Protein AF-A0A7S0BVX7-F1 (afdb_monomer)

Sequence (245 aa):
TATATATATATTEPPHNHNFPSHPCNSTTQTVTSRSIDIFSLGCVFFTTLIPNRHPFGEWYERESNILHNDSDTLANNLRPLLELTGGVEAHDLIRSMIHVEPRLRPTASRVCRHAFFWGGDKRMGFLCDLSDRIETLCLTAATAAANATASSTTASTVAESLALRIEQKANSIVGLSWEKNLDASFLQNATKRRVYDPTSVRDLLRMMRNKYHHFDELPPEVRESLGLTEDGAEGLIHYFGRRF

pLDDT: mean 81.71, std 19.37, range [29.92, 98.25]

Structure (mmCIF, N/CA/C/O backbone):
data_AF-A0A7S0BVX7-F1
#
_entry.id   AF-A0A7S0BVX7-F1
#
loop_
_atom_site.group_PDB
_atom_site.id
_atom_site.type_symbol
_atom_site.label_atom_id
_atom_site.label_alt_id
_atom_site.label_comp_id
_atom_site.label_asym_id
_atom_site.label_entity_id
_atom_site.label_seq_id
_atom_site.pdbx_PDB_ins_code
_atom_site.Cartn_x
_atom_site.Cartn_y
_atom_site.Cartn_z
_atom_site.occupancy
_atom_site.B_iso_or_equiv
_atom_site.auth_seq_id
_atom_site.auth_comp_id
_atom_site.auth_asym_id
_atom_site.auth_atom_id
_atom_site.pdbx_PDB_model_num
ATOM 1 N N . THR A 1 1 ? 11.896 -11.749 -78.390 1.00 35.59 1 THR A N 1
ATOM 2 C CA . THR A 1 1 ? 13.291 -11.431 -78.011 1.00 35.59 1 THR A CA 1
ATOM 3 C C . THR A 1 1 ? 13.228 -10.409 -76.887 1.00 35.59 1 THR A C 1
ATOM 5 O O . THR A 1 1 ? 12.660 -9.359 -77.105 1.00 35.59 1 THR A O 1
ATOM 8 N N . ALA A 1 2 ? 13.650 -10.625 -75.646 1.00 36.25 2 ALA A N 1
ATOM 9 C CA . ALA A 1 2 ? 14.348 -11.722 -74.996 1.00 36.25 2 ALA A CA 1
ATOM 10 C C . ALA A 1 2 ? 13.957 -11.732 -73.501 1.00 36.25 2 ALA A C 1
ATOM 12 O O . ALA A 1 2 ? 13.733 -10.683 -72.900 1.00 36.25 2 ALA A O 1
ATOM 13 N N . THR A 1 3 ? 13.863 -12.934 -72.945 1.00 29.92 3 THR A N 1
ATOM 14 C CA . THR A 1 3 ? 13.632 -13.266 -71.537 1.00 29.92 3 THR A CA 1
ATOM 15 C C . THR A 1 3 ? 14.942 -13.084 -70.764 1.00 29.92 3 THR A C 1
ATOM 17 O O . THR A 1 3 ? 15.974 -13.582 -71.212 1.00 29.92 3 THR A O 1
ATOM 20 N N . ALA A 1 4 ? 14.930 -12.379 -69.630 1.00 33.84 4 ALA A N 1
ATOM 21 C CA . ALA A 1 4 ? 16.107 -12.215 -68.776 1.00 33.84 4 ALA A CA 1
ATOM 22 C C . ALA A 1 4 ? 16.138 -13.312 -67.701 1.00 33.84 4 ALA A C 1
ATOM 24 O O . ALA A 1 4 ? 15.331 -13.318 -66.773 1.00 33.84 4 ALA A O 1
ATOM 25 N N . THR A 1 5 ? 17.070 -14.249 -67.860 1.00 31.64 5 THR A N 1
ATOM 26 C CA . THR A 1 5 ? 17.369 -15.339 -66.927 1.00 31.64 5 THR A CA 1
ATOM 27 C C . THR A 1 5 ? 18.452 -14.873 -65.953 1.00 31.64 5 THR A C 1
ATOM 29 O O . THR A 1 5 ? 19.526 -14.459 -66.385 1.00 31.64 5 THR A O 1
ATOM 32 N N . ALA A 1 6 ? 18.181 -14.931 -64.648 1.00 34.00 6 ALA A N 1
ATOM 33 C CA . ALA A 1 6 ? 19.167 -14.682 -63.599 1.00 34.00 6 ALA A CA 1
ATOM 34 C C . ALA A 1 6 ? 19.874 -15.995 -63.225 1.00 34.00 6 ALA A C 1
ATOM 36 O O . ALA A 1 6 ? 19.225 -16.964 -62.832 1.00 34.00 6 ALA A O 1
ATOM 37 N N . THR A 1 7 ? 21.200 -16.018 -63.343 1.00 30.86 7 THR A N 1
ATOM 38 C CA . THR A 1 7 ? 22.057 -17.153 -62.975 1.00 30.86 7 THR A CA 1
ATOM 39 C C . THR A 1 7 ? 22.720 -16.844 -61.633 1.00 30.86 7 THR A C 1
ATOM 41 O O . THR A 1 7 ? 23.513 -15.910 -61.543 1.00 30.86 7 THR A O 1
ATOM 44 N N . ALA A 1 8 ? 22.396 -17.610 -60.590 1.00 33.72 8 ALA A N 1
ATOM 45 C CA . ALA A 1 8 ? 23.062 -17.546 -59.291 1.00 33.72 8 ALA A CA 1
ATOM 46 C C . ALA A 1 8 ? 24.182 -18.598 -59.235 1.00 33.72 8 ALA A C 1
ATOM 48 O O . ALA A 1 8 ? 23.928 -19.795 -59.354 1.00 33.72 8 ALA A O 1
ATOM 49 N N . THR A 1 9 ? 25.424 -18.151 -59.071 1.00 32.44 9 THR A N 1
ATOM 50 C CA . THR A 1 9 ? 26.594 -18.998 -58.810 1.00 32.44 9 THR A CA 1
ATOM 51 C C . THR A 1 9 ? 26.698 -19.290 -57.315 1.00 32.44 9 THR A C 1
ATOM 53 O O . THR A 1 9 ? 26.837 -18.368 -56.514 1.00 32.44 9 THR A O 1
ATOM 56 N N . ALA A 1 10 ? 26.623 -20.570 -56.953 1.00 31.52 10 ALA A N 1
ATOM 57 C CA . ALA A 1 10 ? 26.832 -21.071 -55.600 1.00 31.52 10 ALA A CA 1
ATOM 58 C C . ALA A 1 10 ? 28.331 -21.268 -55.324 1.00 31.52 10 ALA A C 1
ATOM 60 O O . ALA A 1 10 ? 29.016 -21.945 -56.092 1.00 31.52 10 ALA A O 1
ATOM 61 N N . THR A 1 11 ? 28.820 -20.717 -54.213 1.00 33.34 11 THR A N 1
ATOM 62 C CA . THR A 1 11 ? 30.175 -20.951 -53.696 1.00 33.34 11 THR A CA 1
ATOM 63 C C . THR A 1 11 ? 30.063 -21.778 -52.416 1.00 33.34 11 THR A C 1
ATOM 65 O O . THR A 1 11 ? 29.454 -21.352 -51.440 1.00 33.34 11 THR A O 1
ATOM 68 N N . THR A 1 12 ? 30.599 -22.994 -52.455 1.00 34.44 12 THR A N 1
ATOM 69 C CA . THR A 1 12 ? 30.684 -23.974 -51.361 1.00 34.44 12 THR A CA 1
ATOM 70 C C . THR A 1 12 ? 31.799 -23.626 -50.367 1.00 34.44 12 THR A C 1
ATOM 72 O O . THR A 1 12 ? 32.953 -23.524 -50.779 1.00 34.44 12 THR A O 1
ATOM 75 N N . GLU A 1 13 ? 31.483 -23.534 -49.070 1.00 35.09 13 GLU A N 1
ATOM 76 C CA . GLU A 1 13 ? 32.455 -23.525 -47.957 1.00 35.09 13 GLU A CA 1
ATOM 77 C C . GLU A 1 13 ? 32.497 -24.893 -47.228 1.00 35.09 13 GLU A C 1
ATOM 79 O O . GLU A 1 13 ? 31.482 -25.596 -47.201 1.00 35.09 13 GLU A O 1
ATOM 84 N N . PRO A 1 14 ? 33.649 -25.308 -46.653 1.00 36.53 14 PRO A N 1
ATOM 85 C CA . PRO A 1 14 ? 33.840 -26.631 -46.048 1.00 36.53 14 PRO A CA 1
ATOM 86 C C . PRO A 1 14 ? 33.451 -26.678 -44.552 1.00 36.53 14 PRO A C 1
ATOM 88 O O . PRO A 1 14 ? 33.368 -25.637 -43.899 1.00 36.53 14 PRO A O 1
ATOM 91 N N . PRO A 1 15 ? 33.248 -27.874 -43.957 1.00 35.62 15 PRO A N 1
ATOM 92 C CA . PRO A 1 15 ? 32.767 -27.992 -42.584 1.00 35.62 15 PRO A CA 1
ATOM 93 C C . PRO A 1 15 ? 33.923 -27.939 -41.572 1.00 35.62 15 PRO A C 1
ATOM 95 O O . PRO A 1 15 ? 34.786 -28.817 -41.551 1.00 35.62 15 PRO A O 1
ATOM 98 N N . HIS A 1 16 ? 33.909 -26.954 -40.671 1.00 36.38 16 HIS A N 1
ATOM 99 C CA . HIS A 1 16 ? 34.760 -26.951 -39.478 1.00 36.38 16 HIS A CA 1
ATOM 100 C C . HIS A 1 16 ? 34.037 -27.618 -38.302 1.00 36.38 16 HIS A C 1
ATOM 102 O O . HIS A 1 16 ? 33.126 -27.062 -37.694 1.00 36.38 16 HIS A O 1
ATOM 108 N N . ASN A 1 17 ? 34.469 -28.839 -37.987 1.00 36.78 17 ASN A N 1
ATOM 109 C CA . ASN A 1 17 ? 34.051 -29.603 -36.820 1.00 36.78 17 ASN A CA 1
ATOM 110 C C . ASN A 1 17 ? 34.848 -29.140 -35.585 1.00 36.78 17 ASN A C 1
ATOM 112 O O . ASN A 1 17 ? 36.000 -29.539 -35.412 1.00 36.78 17 ASN A O 1
ATOM 116 N N . HIS A 1 18 ? 34.251 -28.307 -34.728 1.00 36.41 18 HIS A N 1
ATOM 117 C CA . HIS A 1 18 ? 34.798 -27.998 -33.404 1.00 36.41 18 HIS A CA 1
ATOM 118 C C . HIS A 1 18 ? 34.004 -28.732 -32.323 1.00 36.41 18 HIS A C 1
ATOM 120 O O . HIS A 1 18 ? 32.928 -28.320 -31.898 1.00 36.41 18 HIS A O 1
ATOM 126 N N . ASN A 1 19 ? 34.579 -29.853 -31.895 1.00 35.44 19 ASN A N 1
ATOM 127 C CA . ASN A 1 19 ? 34.150 -30.649 -30.757 1.00 35.44 19 ASN A CA 1
ATOM 128 C C . ASN A 1 19 ? 34.480 -29.882 -29.459 1.00 35.44 19 ASN A C 1
ATOM 130 O O . ASN A 1 19 ? 35.643 -29.822 -29.058 1.00 35.44 19 ASN A O 1
ATOM 134 N N . PHE A 1 20 ? 33.483 -29.260 -28.824 1.00 35.59 20 PHE A N 1
ATOM 135 C CA . PHE A 1 20 ? 33.638 -28.654 -27.497 1.00 35.59 20 PHE A CA 1
ATOM 136 C C . PHE A 1 20 ? 33.457 -29.721 -26.405 1.00 35.59 20 PHE A C 1
ATOM 138 O O . PHE A 1 20 ? 32.491 -30.485 -26.463 1.00 35.59 20 PHE A O 1
ATOM 145 N N . PRO A 1 21 ? 34.330 -29.782 -25.383 1.00 33.81 21 PRO A N 1
ATOM 146 C CA . PRO A 1 21 ? 34.154 -30.710 -24.277 1.00 33.81 21 PRO A CA 1
ATOM 147 C C . PRO A 1 21 ? 32.966 -30.265 -23.415 1.00 33.81 21 PRO A C 1
ATOM 149 O O . PRO A 1 21 ? 32.952 -29.178 -22.837 1.00 33.81 21 PRO A O 1
ATOM 152 N N . SER A 1 22 ? 31.953 -31.123 -23.322 1.00 37.06 22 SER A N 1
ATOM 153 C CA . SER A 1 22 ? 30.809 -30.953 -22.431 1.00 37.06 22 SER A CA 1
ATOM 154 C C . SER A 1 22 ? 31.255 -31.074 -20.972 1.00 37.06 22 SER A C 1
ATOM 156 O O . SER A 1 22 ? 31.453 -32.178 -20.460 1.00 37.06 22 SER A O 1
ATOM 158 N N . HIS A 1 23 ? 31.402 -29.939 -20.291 1.00 42.56 23 HIS A N 1
ATOM 159 C CA . HIS A 1 23 ? 31.497 -29.907 -18.835 1.00 42.56 23 HIS A CA 1
ATOM 160 C C . HIS A 1 23 ? 30.147 -30.321 -18.220 1.00 42.56 23 HIS A C 1
ATOM 162 O O . HIS A 1 23 ? 29.105 -29.831 -18.667 1.00 42.56 23 HIS A O 1
ATOM 168 N N . PRO A 1 24 ? 30.122 -31.200 -17.201 1.00 38.72 24 PRO A N 1
ATOM 169 C CA . PRO A 1 24 ? 28.880 -31.620 -16.567 1.00 38.72 24 PRO A CA 1
ATOM 170 C C . PRO A 1 24 ? 28.237 -30.425 -15.852 1.00 38.72 24 PRO A C 1
ATOM 172 O O . PRO A 1 24 ? 28.749 -29.910 -14.858 1.00 38.72 24 PRO A O 1
ATOM 175 N N . CYS A 1 25 ? 27.114 -29.959 -16.397 1.00 39.91 25 CYS A N 1
ATOM 176 C CA . CYS A 1 25 ? 26.311 -28.892 -15.825 1.00 39.91 25 CYS A CA 1
ATOM 177 C C . CYS A 1 25 ? 25.635 -29.379 -14.536 1.00 39.91 25 CYS A C 1
ATOM 179 O O . CYS A 1 25 ? 24.790 -30.276 -14.562 1.00 39.91 25 CYS A O 1
ATOM 181 N N . ASN A 1 26 ? 25.964 -28.740 -13.412 1.00 43.59 26 ASN A N 1
ATOM 182 C CA . ASN A 1 26 ? 25.115 -28.742 -12.225 1.00 43.59 26 ASN A CA 1
ATOM 183 C C . ASN A 1 26 ? 23.810 -27.993 -12.567 1.00 43.59 26 ASN A C 1
ATOM 185 O O . ASN A 1 26 ? 23.701 -26.777 -12.415 1.00 43.59 26 ASN A O 1
ATOM 189 N N . SER A 1 27 ? 22.816 -28.730 -13.055 1.00 48.22 27 SER A N 1
ATOM 190 C CA . SER A 1 27 ? 21.529 -28.238 -13.575 1.00 48.22 27 SER A CA 1
ATOM 191 C C . SER A 1 27 ? 20.704 -27.410 -12.576 1.00 48.22 27 SER A C 1
ATOM 193 O O . SER A 1 27 ? 19.861 -26.593 -12.962 1.00 48.22 27 SER A O 1
ATOM 195 N N . THR A 1 28 ? 20.969 -27.552 -11.279 1.00 51.12 28 THR A N 1
ATOM 196 C CA . THR A 1 28 ? 20.249 -26.838 -10.218 1.00 51.12 28 THR A CA 1
ATOM 197 C C . THR A 1 28 ? 20.671 -25.371 -10.089 1.00 51.12 28 THR A C 1
ATOM 199 O O . THR A 1 28 ? 19.847 -24.530 -9.739 1.00 51.12 28 THR A O 1
ATOM 202 N N . THR A 1 29 ? 21.928 -25.017 -10.382 1.00 51.91 29 THR A N 1
ATOM 203 C CA . THR A 1 29 ? 22.414 -23.634 -10.204 1.00 51.91 29 THR A CA 1
ATOM 204 C C . THR A 1 29 ? 22.092 -22.738 -11.398 1.00 51.91 29 THR A C 1
ATOM 206 O O . THR A 1 29 ? 21.744 -21.578 -11.193 1.00 51.91 29 THR A O 1
ATOM 209 N N . GLN A 1 30 ? 22.112 -23.270 -12.626 1.00 54.06 30 GLN A N 1
ATOM 210 C CA . GLN A 1 30 ? 21.794 -22.502 -13.842 1.00 54.06 30 GLN A CA 1
ATOM 211 C C . GLN A 1 30 ? 20.306 -22.127 -13.963 1.00 54.06 30 GLN A C 1
ATOM 213 O O . GLN A 1 30 ? 19.957 -21.080 -14.503 1.00 54.06 30 GLN A O 1
ATOM 218 N N . THR A 1 31 ? 19.402 -22.958 -13.441 1.00 60.12 31 THR A N 1
ATOM 219 C CA . THR A 1 31 ? 17.953 -22.696 -13.522 1.00 60.12 31 THR A CA 1
ATOM 220 C C . THR A 1 31 ? 17.488 -21.620 -12.534 1.00 60.12 31 THR A C 1
ATOM 222 O O . THR A 1 31 ? 16.583 -20.846 -12.844 1.00 60.12 31 THR A O 1
ATOM 225 N N . VAL A 1 32 ? 18.114 -21.527 -11.355 1.00 60.00 32 VAL A N 1
ATOM 226 C CA . VAL A 1 32 ? 17.810 -20.497 -10.343 1.00 60.00 32 VAL A CA 1
ATOM 227 C C . VAL A 1 32 ? 18.313 -19.117 -10.781 1.00 60.00 32 VAL A C 1
ATOM 229 O O . VAL A 1 32 ? 17.623 -18.114 -10.577 1.00 60.00 32 VAL A O 1
ATOM 232 N N . THR A 1 33 ? 19.479 -19.051 -11.431 1.00 69.25 33 THR A N 1
ATOM 233 C CA . THR A 1 33 ? 20.001 -17.797 -11.992 1.00 69.25 33 THR A CA 1
ATOM 234 C C . THR A 1 33 ? 19.133 -17.304 -13.148 1.00 69.25 33 THR A C 1
ATOM 236 O O . THR A 1 33 ? 18.766 -16.137 -13.150 1.00 69.25 33 THR A O 1
ATOM 239 N N . SER A 1 34 ? 18.687 -18.183 -14.052 1.00 83.31 34 SER A N 1
ATOM 240 C CA . SER A 1 34 ? 17.779 -17.799 -15.146 1.00 83.31 34 SER A CA 1
ATOM 241 C C . SER A 1 34 ? 16.447 -17.225 -14.641 1.00 83.31 34 SER A C 1
ATOM 243 O O . SER A 1 34 ? 16.083 -16.117 -15.020 1.00 83.31 34 SER A O 1
ATOM 245 N N . ARG A 1 35 ? 15.763 -17.893 -13.701 1.00 92.62 35 ARG A N 1
ATOM 246 C CA . ARG A 1 35 ? 14.469 -17.400 -13.181 1.00 92.62 35 ARG A CA 1
ATOM 247 C C . ARG A 1 35 ? 14.585 -16.061 -12.454 1.00 92.62 35 ARG A C 1
ATOM 249 O O . ARG A 1 35 ? 13.678 -15.241 -12.516 1.00 92.62 35 ARG A O 1
ATOM 256 N N . SER A 1 36 ? 15.673 -15.845 -11.717 1.00 94.62 36 SER A N 1
ATOM 257 C CA . SER A 1 36 ? 15.893 -14.576 -11.011 1.00 94.62 36 SER A CA 1
ATOM 258 C C . SER A 1 36 ? 16.292 -13.439 -11.958 1.00 94.62 36 SER A C 1
ATOM 260 O O . SER A 1 36 ? 15.993 -12.281 -11.661 1.00 94.62 36 SER A O 1
ATOM 262 N N . ILE A 1 37 ? 16.920 -13.742 -13.100 1.00 95.75 37 ILE A N 1
ATOM 263 C CA . ILE A 1 37 ? 17.128 -12.782 -14.196 1.00 95.75 37 ILE A CA 1
ATOM 264 C C . ILE A 1 37 ? 15.776 -12.362 -14.787 1.00 95.75 37 ILE A C 1
ATOM 266 O O . ILE A 1 37 ? 15.541 -11.166 -14.934 1.00 95.75 37 ILE A O 1
ATOM 270 N N . ASP A 1 38 ? 14.853 -13.300 -15.017 1.00 97.12 38 ASP A N 1
ATOM 271 C CA . ASP A 1 38 ? 13.511 -12.969 -15.521 1.00 97.12 38 ASP A CA 1
ATOM 272 C C . ASP A 1 38 ? 12.744 -12.047 -14.565 1.00 97.12 38 ASP A C 1
ATOM 274 O O . ASP A 1 38 ? 12.085 -11.110 -15.009 1.00 97.12 38 ASP A O 1
ATOM 278 N N . ILE A 1 39 ? 12.860 -12.257 -13.247 1.00 98.25 39 ILE A N 1
ATOM 279 C CA . ILE A 1 39 ? 12.233 -11.383 -12.239 1.00 98.25 39 ILE A CA 1
ATOM 280 C C . ILE A 1 39 ? 12.799 -9.963 -12.289 1.00 98.25 39 ILE A C 1
ATOM 282 O O . ILE A 1 39 ? 12.039 -9.003 -12.173 1.00 98.25 39 ILE A O 1
ATOM 286 N N . PHE A 1 40 ? 14.109 -9.823 -12.489 1.00 97.81 40 PHE A N 1
ATOM 287 C CA . PHE A 1 40 ? 14.737 -8.515 -12.650 1.00 97.81 40 PHE A CA 1
ATOM 288 C C . PHE A 1 40 ? 14.209 -7.803 -13.897 1.00 97.81 40 PHE A C 1
ATOM 290 O O . PHE A 1 40 ? 13.724 -6.675 -13.806 1.00 97.81 40 PHE A O 1
ATOM 297 N N . SER A 1 41 ? 14.222 -8.490 -15.041 1.00 97.56 41 SER A N 1
ATOM 298 C CA . SER A 1 41 ? 13.693 -7.965 -16.303 1.00 97.56 41 SER A CA 1
ATOM 299 C C . SER A 1 41 ? 12.216 -7.581 -16.181 1.00 97.56 41 SER A C 1
ATOM 301 O O . SER A 1 41 ? 11.818 -6.501 -16.614 1.00 97.56 41 SER A O 1
ATOM 303 N N . LEU A 1 42 ? 11.409 -8.419 -15.522 1.00 98.19 42 LEU A N 1
ATOM 304 C CA . LEU A 1 42 ? 9.997 -8.147 -15.256 1.00 98.19 42 LEU A CA 1
ATOM 305 C C . LEU A 1 42 ? 9.807 -6.914 -14.362 1.00 98.19 42 LEU A C 1
ATOM 307 O O . LEU A 1 42 ? 8.884 -6.141 -14.592 1.00 98.19 42 LEU A O 1
ATOM 311 N N . GLY A 1 43 ? 10.683 -6.695 -13.378 1.00 98.25 43 GLY A N 1
ATOM 312 C CA . GLY A 1 43 ? 10.651 -5.508 -12.520 1.00 98.25 43 GLY A CA 1
ATOM 313 C C . GLY A 1 43 ? 10.881 -4.217 -13.309 1.00 98.25 43 GLY A C 1
ATOM 314 O O . GLY A 1 43 ? 10.155 -3.240 -13.119 1.00 98.25 43 GLY A O 1
ATOM 315 N N . CYS A 1 44 ? 11.823 -4.232 -14.257 1.00 97.94 44 CYS A N 1
ATOM 316 C CA . CYS A 1 44 ? 12.029 -3.120 -15.188 1.00 97.94 44 CYS A CA 1
ATOM 317 C C . CYS A 1 44 ? 10.803 -2.885 -16.083 1.00 97.94 44 CYS A C 1
ATOM 319 O O . CYS A 1 44 ? 10.382 -1.742 -16.254 1.00 97.94 44 CYS A O 1
ATOM 321 N N . VAL A 1 45 ? 10.188 -3.954 -16.604 1.00 97.88 45 VAL A N 1
ATOM 322 C CA . VAL A 1 45 ? 8.960 -3.860 -17.415 1.00 97.88 45 VAL A CA 1
ATOM 323 C C . VAL A 1 45 ? 7.797 -3.287 -16.605 1.00 97.88 45 VAL A C 1
ATOM 325 O O . VAL A 1 45 ? 7.088 -2.411 -17.100 1.00 97.88 45 VAL A O 1
ATOM 328 N N . PHE A 1 46 ? 7.609 -3.727 -15.358 1.00 97.88 46 PHE A N 1
ATOM 329 C CA . PHE A 1 46 ? 6.580 -3.189 -14.463 1.00 97.88 46 PHE A CA 1
ATOM 330 C C . PHE A 1 46 ? 6.768 -1.690 -14.252 1.00 97.88 46 PHE A C 1
ATOM 332 O O . PHE A 1 46 ? 5.818 -0.929 -14.419 1.00 97.88 46 PHE A O 1
ATOM 339 N N . PHE A 1 47 ? 7.996 -1.255 -13.963 1.00 98.06 47 PHE A N 1
ATOM 340 C CA . PHE A 1 47 ? 8.297 0.163 -13.811 1.00 98.06 47 PHE A CA 1
ATOM 341 C C . PHE A 1 47 ? 7.959 0.968 -15.066 1.00 98.06 47 PHE A C 1
ATOM 343 O O . PHE A 1 47 ? 7.236 1.951 -14.970 1.00 98.06 47 PHE A O 1
ATOM 350 N N . THR A 1 48 ? 8.438 0.553 -16.242 1.00 96.81 48 THR A N 1
ATOM 351 C CA . THR A 1 48 ? 8.199 1.287 -17.497 1.00 96.81 48 THR A CA 1
ATOM 352 C C . THR A 1 48 ? 6.723 1.278 -17.912 1.00 96.81 48 THR A C 1
ATOM 354 O O . THR A 1 48 ? 6.269 2.195 -18.591 1.00 96.81 48 THR A O 1
ATOM 357 N N . THR A 1 49 ? 5.957 0.272 -17.481 1.00 96.69 49 THR A N 1
ATOM 358 C CA . THR A 1 49 ? 4.499 0.224 -17.681 1.00 96.69 49 THR A CA 1
ATOM 359 C C . THR A 1 49 ? 3.777 1.232 -16.786 1.00 96.69 49 THR A C 1
ATOM 361 O O . THR A 1 49 ? 2.844 1.890 -17.237 1.00 96.69 49 THR A O 1
ATOM 364 N N . LEU A 1 50 ? 4.207 1.366 -15.527 1.00 96.00 50 LEU A N 1
ATOM 365 C CA . LEU A 1 50 ? 3.614 2.301 -14.565 1.00 96.00 50 LEU A CA 1
ATOM 366 C C . LEU A 1 50 ? 4.060 3.749 -14.790 1.00 96.00 50 LEU A C 1
ATOM 368 O O . LEU A 1 50 ? 3.278 4.670 -14.573 1.00 96.00 50 LEU A O 1
ATOM 372 N N . ILE A 1 51 ? 5.303 3.946 -15.227 1.00 96.25 51 ILE A N 1
ATOM 373 C CA . ILE A 1 51 ? 5.924 5.245 -15.480 1.00 96.25 51 ILE A CA 1
ATOM 374 C C . ILE A 1 51 ? 6.385 5.282 -16.947 1.00 96.25 51 ILE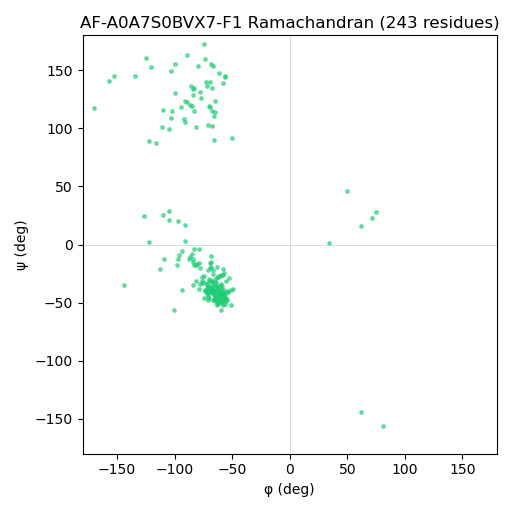 A C 1
ATOM 376 O O . ILE A 1 51 ? 7.526 4.910 -17.254 1.00 96.25 51 ILE A O 1
ATOM 380 N N . PRO A 1 52 ? 5.510 5.722 -17.872 1.00 94.06 52 PRO A N 1
ATOM 381 C CA . PRO A 1 52 ? 5.817 5.747 -19.295 1.00 94.06 52 PRO A CA 1
ATOM 382 C C . PRO A 1 52 ? 7.086 6.542 -19.607 1.00 94.06 52 PRO A C 1
ATOM 384 O O . PRO A 1 52 ? 7.363 7.576 -18.997 1.00 94.06 52 PRO A O 1
ATOM 387 N N . ASN A 1 53 ? 7.838 6.075 -20.606 1.00 92.44 53 ASN A N 1
ATOM 388 C CA . ASN A 1 53 ? 9.075 6.697 -21.096 1.00 92.44 53 ASN A CA 1
ATOM 389 C C . ASN A 1 53 ? 10.218 6.788 -20.070 1.00 92.44 53 ASN A C 1
ATOM 391 O O . ASN A 1 53 ? 11.178 7.518 -20.299 1.00 92.44 53 ASN A O 1
ATOM 395 N N . ARG A 1 54 ? 10.155 6.047 -18.956 1.00 95.50 54 ARG A N 1
ATOM 396 C CA . ARG A 1 54 ? 11.255 5.958 -17.988 1.00 95.50 54 ARG A CA 1
ATOM 397 C C . ARG A 1 54 ? 11.674 4.515 -17.739 1.00 95.50 54 ARG A C 1
ATOM 399 O O . ARG A 1 54 ? 10.927 3.568 -17.984 1.00 95.50 54 ARG A O 1
ATOM 406 N N . HIS A 1 55 ? 12.887 4.355 -17.223 1.00 96.56 55 HIS A N 1
ATOM 407 C CA . HIS A 1 55 ? 13.451 3.072 -16.816 1.00 96.56 55 HIS A CA 1
ATOM 408 C C . HIS A 1 55 ? 14.112 3.218 -15.433 1.00 96.56 55 HIS A C 1
ATOM 410 O O . HIS A 1 55 ? 14.704 4.271 -15.182 1.00 96.56 55 HIS A O 1
ATOM 416 N N . PRO A 1 56 ? 14.079 2.200 -14.544 1.00 96.38 56 PRO A N 1
ATOM 417 C CA . PRO A 1 56 ? 14.628 2.322 -13.184 1.00 96.38 56 PRO A CA 1
ATOM 418 C C . PRO A 1 56 ? 16.114 2.700 -13.144 1.00 96.38 56 PRO A C 1
ATOM 420 O O . PRO A 1 56 ? 16.596 3.295 -12.186 1.00 96.38 56 PRO A O 1
ATOM 423 N N . PHE A 1 57 ? 16.838 2.348 -14.204 1.00 96.62 57 PHE A N 1
ATOM 424 C CA . PHE A 1 57 ? 18.278 2.561 -14.344 1.00 96.62 57 PHE A CA 1
ATOM 425 C C . PHE A 1 57 ? 18.633 3.708 -15.304 1.00 96.62 57 PHE A C 1
ATOM 427 O O . PHE A 1 57 ? 19.743 3.734 -15.825 1.00 96.62 57 PHE A O 1
ATOM 434 N N . GLY A 1 58 ? 17.703 4.632 -15.559 1.00 93.88 58 GLY A N 1
ATOM 435 C CA . GLY A 1 58 ? 17.960 5.833 -16.355 1.00 93.88 58 GLY A CA 1
ATOM 436 C C . GLY A 1 58 ? 17.919 5.623 -17.872 1.00 93.88 58 GLY A C 1
ATOM 437 O O . GLY A 1 58 ? 17.255 4.712 -18.393 1.00 93.88 58 GLY A O 1
ATOM 438 N N . GLU A 1 59 ? 18.608 6.502 -18.590 1.00 94.00 59 GLU A N 1
ATOM 439 C CA . GLU A 1 59 ? 18.620 6.542 -20.051 1.00 94.00 59 GLU A CA 1
ATOM 440 C C . GLU A 1 59 ? 19.335 5.339 -20.673 1.00 94.00 59 GLU A C 1
ATOM 442 O O . GLU A 1 59 ? 20.190 4.695 -20.069 1.00 94.00 59 GLU A O 1
ATOM 447 N N . TRP A 1 60 ? 18.981 5.006 -21.916 1.00 93.44 60 TRP A N 1
ATOM 448 C CA . TRP A 1 60 ? 19.435 3.770 -22.568 1.00 93.44 60 TRP A CA 1
ATOM 449 C C . TRP A 1 60 ? 20.963 3.592 -22.601 1.00 93.44 60 TRP A C 1
ATOM 451 O O . TRP A 1 60 ? 21.427 2.458 -22.523 1.00 93.44 60 TRP A O 1
ATOM 461 N N . TYR A 1 61 ? 21.728 4.685 -22.665 1.00 93.62 61 TYR A N 1
ATOM 462 C CA . TYR A 1 61 ? 23.192 4.675 -22.732 1.00 93.62 61 TYR A CA 1
ATOM 463 C C . TYR A 1 61 ? 23.885 4.496 -21.368 1.00 93.62 61 TYR A C 1
ATOM 465 O O . TYR A 1 61 ? 25.063 4.157 -21.329 1.00 93.62 61 TYR A O 1
ATOM 473 N N . GLU A 1 62 ? 23.187 4.719 -20.251 1.00 93.50 62 GLU A N 1
ATOM 474 C CA . GLU A 1 62 ? 23.743 4.622 -18.888 1.00 93.50 62 GLU A CA 1
ATOM 475 C C . GLU A 1 62 ? 23.218 3.411 -18.105 1.00 93.50 62 GLU A C 1
ATOM 477 O O . GLU A 1 62 ? 23.789 3.049 -17.077 1.00 93.50 62 GLU A O 1
ATOM 482 N N . ARG A 1 63 ? 22.168 2.739 -18.601 1.00 94.00 63 ARG A N 1
ATOM 483 C CA . ARG A 1 63 ? 21.509 1.608 -17.923 1.00 94.00 63 ARG A CA 1
ATOM 484 C C . ARG A 1 63 ? 22.470 0.524 -17.470 1.00 94.00 63 ARG A C 1
ATOM 486 O O . ARG A 1 63 ? 22.423 0.143 -16.309 1.00 94.00 63 ARG A O 1
ATOM 493 N N . GLU A 1 64 ? 23.324 0.021 -18.357 1.00 92.38 64 GLU A N 1
ATOM 494 C CA . GLU A 1 64 ? 24.250 -1.065 -18.006 1.00 92.38 64 GLU A CA 1
ATOM 495 C C . GLU A 1 64 ? 25.218 -0.632 -16.904 1.00 92.38 64 GLU A C 1
ATOM 497 O O . GLU A 1 64 ? 25.417 -1.364 -15.934 1.00 92.38 64 GLU A O 1
ATOM 502 N N . SER A 1 65 ? 25.738 0.595 -17.001 1.00 93.44 65 SER A N 1
ATOM 503 C CA . SER A 1 65 ? 26.586 1.184 -15.966 1.00 93.44 65 SER A CA 1
ATOM 504 C C . SER A 1 65 ? 25.842 1.289 -14.633 1.00 93.44 65 SER A C 1
ATOM 506 O O . SER A 1 65 ? 26.359 0.844 -13.611 1.00 93.44 65 SER A O 1
ATOM 508 N N . ASN A 1 66 ? 24.609 1.798 -14.632 1.00 94.25 66 ASN A N 1
ATOM 509 C CA . ASN A 1 66 ? 23.800 1.960 -13.424 1.00 94.25 66 ASN A CA 1
ATOM 510 C C . ASN A 1 66 ? 23.410 0.612 -12.793 1.00 94.25 66 ASN A C 1
ATOM 512 O O . ASN A 1 66 ? 23.380 0.492 -11.568 1.00 94.25 66 ASN A O 1
ATOM 516 N N . ILE A 1 67 ? 23.163 -0.418 -13.609 1.00 93.19 67 ILE A N 1
ATOM 517 C CA . ILE A 1 67 ? 22.901 -1.791 -13.149 1.00 93.19 67 ILE A CA 1
ATOM 518 C C . ILE A 1 67 ? 24.149 -2.390 -12.485 1.00 93.19 67 ILE A C 1
ATOM 520 O O . ILE A 1 67 ? 24.035 -3.040 -11.447 1.00 93.19 67 ILE A O 1
ATOM 524 N N . LEU A 1 68 ? 25.332 -2.167 -13.065 1.00 89.81 68 LEU A N 1
ATOM 525 C CA . LEU A 1 68 ? 26.608 -2.675 -12.551 1.00 89.81 68 LEU A CA 1
ATOM 526 C C . LEU A 1 68 ? 27.051 -1.965 -11.265 1.00 89.81 68 LEU A C 1
ATOM 528 O O . LEU A 1 68 ? 27.479 -2.627 -10.322 1.00 89.81 68 LEU A O 1
ATOM 532 N N . HIS A 1 69 ? 26.952 -0.634 -11.223 1.00 88.19 69 HIS A N 1
ATOM 533 C CA . HIS A 1 69 ? 27.403 0.167 -10.082 1.00 88.19 69 HIS A CA 1
ATOM 534 C C . HIS A 1 69 ? 26.436 0.108 -8.899 1.00 88.19 69 HIS A C 1
ATOM 536 O O . HIS A 1 69 ? 26.876 0.237 -7.759 1.00 88.19 69 HIS A O 1
ATOM 542 N N . ASN A 1 70 ? 25.140 -0.111 -9.155 1.00 84.12 70 ASN A N 1
ATOM 543 C CA . ASN A 1 70 ? 24.102 -0.172 -8.127 1.00 84.12 70 ASN A CA 1
ATOM 544 C C . ASN A 1 70 ? 24.130 1.018 -7.156 1.00 84.12 70 ASN A C 1
ATOM 546 O O . ASN A 1 70 ? 24.071 0.849 -5.931 1.00 84.12 70 ASN A O 1
ATOM 550 N N . ASP A 1 71 ? 24.247 2.227 -7.700 1.00 89.00 71 ASP A N 1
ATOM 551 C CA . ASP A 1 71 ? 24.194 3.415 -6.863 1.00 89.00 71 ASP A CA 1
ATOM 552 C C . ASP A 1 71 ? 22.798 3.546 -6.237 1.00 89.00 71 ASP A C 1
ATOM 554 O O . ASP A 1 71 ? 21.785 3.715 -6.925 1.00 89.00 71 ASP A O 1
ATOM 558 N N . SER A 1 72 ? 22.745 3.409 -4.912 1.00 87.62 72 SER A N 1
ATOM 559 C CA . SER A 1 72 ? 21.484 3.309 -4.176 1.00 87.62 72 SER A CA 1
ATOM 560 C C . SER A 1 72 ? 20.695 4.614 -4.212 1.00 87.62 72 SER A C 1
ATOM 562 O O . SER A 1 72 ? 19.463 4.565 -4.237 1.00 87.62 72 SER A O 1
ATOM 564 N N . ASP A 1 73 ? 21.387 5.752 -4.263 1.00 90.75 73 ASP A N 1
ATOM 565 C CA . ASP A 1 73 ? 20.766 7.073 -4.314 1.00 90.75 73 ASP A CA 1
ATOM 566 C C . ASP A 1 73 ? 20.177 7.343 -5.698 1.00 90.75 73 ASP A C 1
ATOM 568 O O . ASP A 1 73 ? 19.009 7.723 -5.808 1.00 90.75 73 ASP A O 1
ATOM 572 N N . THR A 1 74 ? 20.924 7.060 -6.769 1.00 91.31 74 THR A N 1
ATOM 573 C CA . THR A 1 74 ? 20.413 7.138 -8.146 1.00 91.31 74 THR A CA 1
ATOM 574 C C . THR A 1 74 ? 19.197 6.237 -8.341 1.00 91.31 74 THR A C 1
ATOM 576 O O . THR A 1 74 ? 18.169 6.687 -8.852 1.00 91.31 74 THR A O 1
ATOM 579 N N . LEU A 1 75 ? 19.259 4.984 -7.878 1.00 93.50 75 LEU A N 1
ATOM 580 C CA . LEU A 1 75 ? 18.128 4.063 -7.981 1.00 93.50 75 LEU A CA 1
ATOM 581 C C . LEU A 1 75 ? 16.917 4.552 -7.174 1.00 93.50 75 LEU A C 1
ATOM 583 O O . LEU A 1 75 ? 15.792 4.512 -7.670 1.00 93.50 75 LEU A O 1
ATOM 587 N N . ALA A 1 76 ? 17.123 5.037 -5.946 1.00 92.62 76 ALA A N 1
ATOM 588 C CA . ALA A 1 76 ? 16.042 5.589 -5.130 1.00 92.62 76 ALA A CA 1
ATOM 589 C C . ALA A 1 76 ? 15.383 6.806 -5.801 1.00 92.62 76 ALA A C 1
ATOM 591 O O . ALA A 1 76 ? 14.156 6.893 -5.843 1.00 92.62 76 ALA A O 1
ATOM 592 N N . ASN A 1 77 ? 16.180 7.702 -6.386 1.00 93.88 77 ASN A N 1
ATOM 593 C CA . ASN A 1 77 ? 15.682 8.864 -7.120 1.00 93.88 77 ASN A CA 1
ATOM 594 C C . ASN A 1 77 ? 14.882 8.461 -8.364 1.00 93.88 77 ASN A C 1
ATOM 596 O O . ASN A 1 77 ? 13.811 9.017 -8.608 1.00 93.88 77 ASN A O 1
ATOM 600 N N . ASN A 1 78 ? 15.346 7.460 -9.112 1.00 94.75 78 ASN A N 1
ATOM 601 C CA . ASN A 1 78 ? 14.642 6.967 -10.294 1.00 94.75 78 ASN A CA 1
ATOM 602 C C . ASN A 1 78 ? 13.325 6.258 -9.955 1.00 94.75 78 ASN A C 1
ATOM 604 O O . ASN A 1 78 ? 12.387 6.319 -10.747 1.00 94.75 78 ASN A O 1
ATOM 608 N N . LEU A 1 79 ? 13.233 5.604 -8.791 1.00 95.94 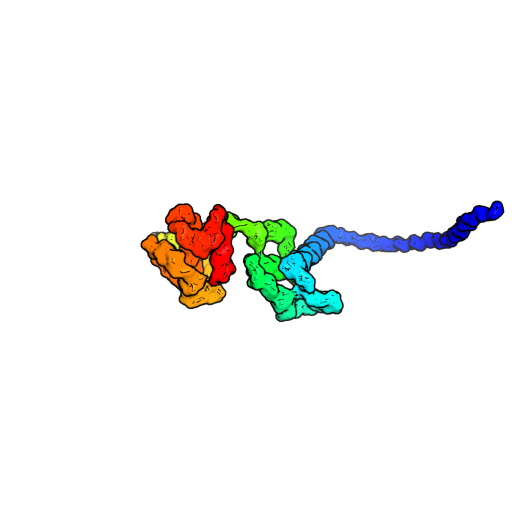79 LEU A N 1
ATOM 609 C CA . LEU A 1 79 ? 12.013 4.929 -8.335 1.00 95.94 79 LEU A CA 1
ATOM 610 C C . LEU A 1 79 ? 11.001 5.865 -7.664 1.00 95.94 79 LEU A C 1
ATOM 612 O O . LEU A 1 79 ? 9.826 5.512 -7.568 1.00 95.94 79 LEU A O 1
ATOM 616 N N . ARG A 1 80 ? 11.423 7.057 -7.230 1.00 95.44 80 ARG A N 1
ATOM 617 C CA . ARG A 1 80 ? 10.579 8.039 -6.533 1.00 95.44 80 ARG A CA 1
ATOM 618 C C . ARG A 1 80 ? 9.249 8.369 -7.237 1.00 95.44 80 ARG A C 1
ATOM 620 O O . ARG A 1 80 ? 8.259 8.452 -6.515 1.00 95.44 80 ARG A O 1
ATOM 627 N N . PRO A 1 81 ? 9.159 8.487 -8.579 1.00 95.44 81 PRO A N 1
ATOM 628 C CA . PRO A 1 81 ? 7.885 8.730 -9.264 1.00 95.44 81 PRO A CA 1
ATOM 629 C C . PRO A 1 81 ? 6.805 7.675 -8.989 1.00 95.44 81 PRO A C 1
ATOM 631 O O . PRO A 1 81 ? 5.623 7.982 -9.082 1.00 95.44 81 PRO A O 1
ATOM 634 N N . LEU A 1 82 ? 7.177 6.444 -8.611 1.00 95.56 82 LEU A N 1
ATOM 635 C CA . LEU A 1 82 ? 6.195 5.433 -8.208 1.00 95.56 82 LEU A CA 1
ATOM 636 C C . LEU A 1 82 ? 5.387 5.883 -6.991 1.00 95.56 82 LEU A C 1
ATOM 638 O O . LEU A 1 82 ? 4.203 5.589 -6.928 1.00 95.56 82 LEU A O 1
ATOM 642 N N . LEU A 1 83 ? 6.004 6.607 -6.052 1.00 92.75 83 LEU A N 1
ATOM 643 C CA . LEU A 1 83 ? 5.360 7.060 -4.815 1.00 92.75 83 LEU A CA 1
ATOM 644 C C . LEU A 1 83 ? 4.291 8.136 -5.054 1.00 92.75 83 LEU A C 1
ATOM 646 O O . LEU A 1 83 ? 3.482 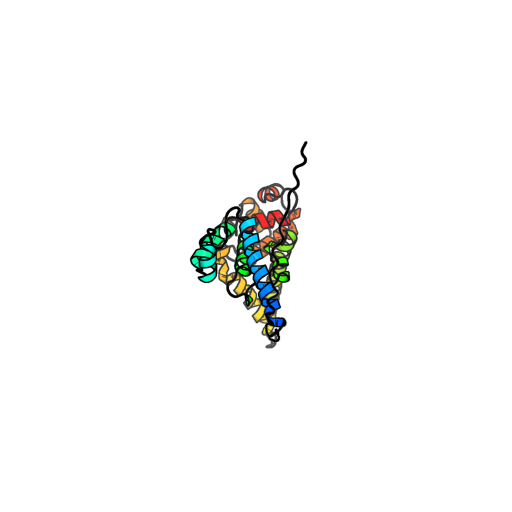8.388 -4.170 1.00 92.75 83 LEU A O 1
ATOM 650 N N . GLU A 1 84 ? 4.278 8.761 -6.232 1.00 90.75 84 GLU A N 1
ATOM 651 C CA . GLU A 1 84 ? 3.271 9.754 -6.624 1.00 90.75 84 GLU A CA 1
ATOM 652 C C . GLU A 1 84 ? 1.995 9.094 -7.182 1.00 90.75 84 GLU A C 1
ATOM 654 O O . GLU A 1 84 ? 0.964 9.750 -7.333 1.00 90.75 84 GLU A O 1
ATOM 659 N N . LEU A 1 85 ? 2.042 7.788 -7.474 1.00 89.00 85 LEU A N 1
ATOM 660 C CA . LEU A 1 85 ? 0.893 7.018 -7.937 1.00 89.00 85 LEU A CA 1
ATOM 661 C C . LEU A 1 85 ? -0.031 6.629 -6.775 1.00 89.00 85 LEU A C 1
ATOM 663 O O . LEU A 1 85 ? 0.391 6.424 -5.637 1.00 89.00 85 LEU A O 1
ATOM 667 N N . THR A 1 86 ? -1.312 6.425 -7.085 1.00 81.38 86 THR A N 1
ATOM 668 C CA . THR A 1 86 ? -2.247 5.780 -6.150 1.00 81.38 86 THR A CA 1
ATOM 669 C C . THR A 1 86 ? -1.815 4.327 -5.922 1.00 81.38 86 THR A C 1
ATOM 671 O O . THR A 1 86 ? -1.668 3.579 -6.885 1.00 81.38 86 THR A O 1
ATOM 674 N N . GLY A 1 87 ? -1.580 3.927 -4.666 1.00 81.38 87 GLY A N 1
ATOM 675 C CA . GLY A 1 87 ? -0.963 2.624 -4.352 1.0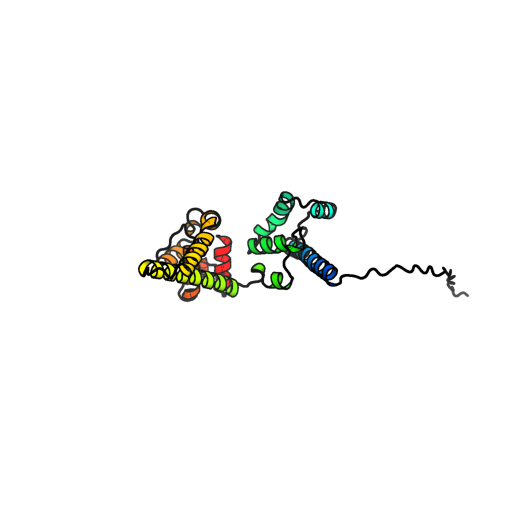0 81.38 87 GLY A CA 1
ATOM 676 C C . GLY A 1 87 ? 0.531 2.553 -4.710 1.00 81.38 87 GLY A C 1
ATOM 677 O O . GLY A 1 87 ? 1.083 1.479 -4.971 1.00 81.38 87 GLY A O 1
ATOM 678 N N . GLY A 1 88 ? 1.182 3.716 -4.789 1.00 90.50 88 GLY A N 1
ATOM 679 C CA . GLY A 1 88 ? 2.573 3.866 -5.192 1.00 90.50 88 GLY A CA 1
ATOM 680 C C . GLY A 1 88 ? 3.582 3.230 -4.240 1.00 90.50 88 GLY A C 1
ATOM 681 O O . GLY A 1 88 ? 4.630 2.754 -4.676 1.00 90.50 88 GLY A O 1
ATOM 682 N N . VAL A 1 89 ? 3.255 3.165 -2.947 1.00 93.06 89 VAL A N 1
ATOM 683 C CA . VAL A 1 89 ? 4.113 2.562 -1.916 1.00 93.06 89 VAL A CA 1
ATOM 684 C C . VAL A 1 89 ? 4.294 1.066 -2.175 1.00 93.06 89 VAL A C 1
ATOM 686 O O . VAL A 1 89 ? 5.418 0.564 -2.150 1.00 93.06 89 VAL A O 1
ATOM 689 N N . GLU A 1 90 ? 3.215 0.353 -2.498 1.00 95.06 90 GLU A N 1
ATOM 690 C CA . GLU A 1 90 ? 3.254 -1.076 -2.801 1.00 95.06 90 GLU A CA 1
ATOM 691 C C . GLU A 1 90 ? 3.921 -1.358 -4.148 1.00 95.06 90 GLU A C 1
ATOM 693 O O . GLU A 1 90 ? 4.625 -2.360 -4.285 1.00 95.06 90 GLU A O 1
ATOM 698 N N . ALA A 1 91 ? 3.726 -0.483 -5.139 1.00 96.25 91 ALA A N 1
ATOM 699 C CA . ALA A 1 91 ? 4.426 -0.577 -6.418 1.00 96.25 91 ALA A CA 1
ATOM 700 C C . ALA A 1 91 ? 5.941 -0.410 -6.231 1.00 96.25 91 ALA A C 1
ATOM 702 O O . ALA A 1 91 ? 6.729 -1.201 -6.754 1.00 96.25 91 ALA A O 1
ATOM 703 N N . HIS A 1 92 ? 6.339 0.593 -5.446 1.00 97.38 92 HIS A N 1
ATOM 704 C CA . HIS A 1 92 ? 7.728 0.869 -5.107 1.00 97.38 92 HIS A CA 1
ATOM 705 C C . HIS A 1 92 ? 8.376 -0.302 -4.359 1.00 97.38 92 HIS A C 1
ATOM 707 O O . HIS A 1 92 ? 9.452 -0.743 -4.761 1.00 97.38 92 HIS A O 1
ATOM 713 N N . ASP A 1 93 ? 7.730 -0.837 -3.318 1.00 97.12 93 ASP A N 1
ATOM 714 C CA . ASP A 1 93 ? 8.233 -2.000 -2.569 1.00 97.12 93 ASP A CA 1
ATOM 715 C C . ASP A 1 93 ? 8.427 -3.226 -3.477 1.00 97.12 93 ASP A C 1
ATOM 717 O O . ASP A 1 93 ? 9.511 -3.824 -3.519 1.00 97.12 93 ASP A O 1
ATOM 721 N N . LEU A 1 94 ? 7.416 -3.538 -4.298 1.00 98.06 94 LEU A N 1
ATOM 722 C CA . LEU A 1 94 ? 7.467 -4.663 -5.224 1.00 98.06 94 LEU A CA 1
ATOM 723 C C . LEU A 1 94 ? 8.616 -4.519 -6.222 1.00 98.06 94 LEU A C 1
ATOM 725 O O . LEU A 1 94 ? 9.469 -5.404 -6.308 1.00 98.06 94 LEU A O 1
ATOM 729 N N . ILE A 1 95 ? 8.653 -3.410 -6.962 1.00 98.12 95 ILE A N 1
ATOM 730 C CA . ILE A 1 95 ? 9.638 -3.190 -8.025 1.00 98.12 95 ILE A CA 1
ATOM 731 C C . ILE A 1 95 ? 11.045 -3.164 -7.440 1.00 98.12 95 ILE A C 1
ATOM 733 O O . ILE A 1 95 ? 11.918 -3.854 -7.965 1.00 98.12 95 ILE A O 1
ATOM 737 N N . ARG A 1 96 ? 11.258 -2.460 -6.319 1.00 97.38 96 ARG A N 1
ATOM 738 C CA . ARG A 1 96 ? 12.556 -2.412 -5.633 1.00 97.38 96 ARG A CA 1
ATOM 739 C C . ARG A 1 96 ? 13.049 -3.809 -5.252 1.00 97.38 96 ARG A C 1
ATOM 741 O O . ARG A 1 96 ? 14.237 -4.090 -5.393 1.00 97.38 96 ARG A O 1
ATOM 748 N N . SER A 1 97 ? 12.155 -4.697 -4.810 1.00 97.50 97 SER A N 1
ATOM 749 C CA . SER A 1 97 ? 12.512 -6.087 -4.499 1.00 97.50 97 SER A CA 1
ATOM 750 C C . SER A 1 97 ? 12.818 -6.925 -5.751 1.00 97.50 97 SER A C 1
ATOM 752 O O . SER A 1 97 ? 13.720 -7.763 -5.728 1.00 97.50 97 SER A O 1
ATOM 754 N N . MET A 1 98 ? 12.106 -6.696 -6.860 1.00 98.25 98 MET A N 1
ATOM 755 C CA . MET A 1 98 ? 12.289 -7.426 -8.121 1.00 98.25 98 MET A CA 1
ATOM 756 C C . MET A 1 98 ? 13.612 -7.085 -8.807 1.00 98.25 98 MET A C 1
ATOM 758 O O . MET A 1 98 ? 14.292 -7.986 -9.295 1.00 98.25 98 MET A O 1
ATOM 762 N N . ILE A 1 99 ? 14.004 -5.808 -8.797 1.00 97.12 99 ILE A N 1
ATOM 763 C CA . ILE A 1 99 ? 15.241 -5.325 -9.432 1.00 97.12 99 ILE A CA 1
ATOM 764 C C . ILE A 1 99 ? 16.449 -5.328 -8.485 1.00 97.12 99 ILE A C 1
ATOM 766 O O . ILE A 1 99 ? 17.463 -4.692 -8.761 1.00 97.12 99 ILE A O 1
ATOM 770 N N . HIS A 1 100 ? 16.359 -6.048 -7.364 1.00 95.94 100 HIS A N 1
ATOM 771 C CA . HIS A 1 100 ? 17.446 -6.138 -6.397 1.00 95.94 100 HIS A CA 1
ATOM 772 C C . HIS A 1 100 ? 18.728 -6.684 -7.050 1.00 95.94 100 HIS A C 1
ATOM 774 O O . HIS A 1 100 ? 18.683 -7.637 -7.832 1.00 95.94 100 HIS A O 1
ATOM 780 N N . VAL A 1 101 ? 19.890 -6.127 -6.712 1.00 92.12 101 VAL A N 1
ATOM 781 C CA . VAL A 1 101 ? 21.159 -6.515 -7.351 1.00 92.12 101 VAL A CA 1
ATOM 782 C C . VAL A 1 101 ? 21.552 -7.945 -7.050 1.00 92.12 101 VAL A C 1
ATOM 784 O O . VAL A 1 101 ? 21.789 -8.710 -7.979 1.00 92.12 101 VAL A O 1
ATOM 787 N N . GLU A 1 102 ? 21.499 -8.343 -5.781 1.00 92.69 102 GLU A N 1
ATOM 788 C CA . GLU A 1 102 ? 21.668 -9.744 -5.395 1.00 92.69 102 GLU A CA 1
ATOM 789 C C . GLU A 1 102 ? 20.480 -10.597 -5.895 1.00 92.69 102 GLU A C 1
ATOM 791 O O . GLU A 1 102 ? 19.359 -10.413 -5.402 1.00 92.69 102 GLU A O 1
ATOM 796 N N . PRO A 1 103 ? 20.683 -11.565 -6.816 1.00 94.12 103 PRO A N 1
ATOM 797 C CA . PRO A 1 103 ? 19.590 -12.349 -7.396 1.00 94.12 103 PRO A CA 1
ATOM 798 C C . PRO A 1 103 ? 18.815 -13.184 -6.374 1.00 94.12 103 PRO A C 1
ATOM 800 O O . PRO A 1 103 ? 17.627 -13.440 -6.556 1.00 94.12 103 PRO A O 1
ATOM 803 N N . ARG A 1 104 ? 19.466 -13.590 -5.276 1.00 93.81 104 ARG A N 1
ATOM 804 C CA . ARG A 1 104 ? 18.854 -14.391 -4.202 1.00 93.81 104 ARG A CA 1
ATOM 805 C C . ARG A 1 104 ? 17.840 -13.617 -3.363 1.00 93.81 104 ARG A C 1
ATOM 807 O O . ARG A 1 104 ? 16.998 -14.234 -2.716 1.00 93.81 104 ARG A O 1
ATOM 814 N N . LEU A 1 105 ? 17.939 -12.288 -3.353 1.00 95.12 105 LEU A N 1
ATOM 815 C CA . LEU A 1 105 ? 17.021 -11.415 -2.623 1.00 95.12 105 LEU A CA 1
ATOM 816 C C . LEU A 1 105 ? 15.780 -11.056 -3.449 1.00 95.12 105 LEU A C 1
ATOM 818 O O . LEU A 1 105 ? 14.798 -10.569 -2.889 1.00 95.12 105 LEU A O 1
ATOM 822 N N . ARG A 1 106 ? 15.782 -11.364 -4.752 1.00 97.12 106 ARG A N 1
ATOM 823 C CA . ARG A 1 106 ? 14.618 -11.171 -5.620 1.00 97.12 106 ARG A CA 1
ATOM 824 C C . ARG A 1 106 ? 13.497 -12.154 -5.250 1.00 97.12 106 ARG A C 1
ATOM 826 O O . ARG A 1 106 ? 13.766 -13.328 -4.968 1.00 97.12 106 ARG A O 1
ATOM 833 N N . PRO A 1 107 ? 12.224 -11.724 -5.257 1.00 97.44 107 PRO A N 1
ATOM 834 C CA . PRO A 1 107 ? 11.096 -12.615 -5.022 1.00 97.44 107 PRO A CA 1
ATOM 835 C C . PRO A 1 107 ? 10.950 -13.638 -6.157 1.00 97.44 107 PRO A C 1
ATOM 837 O O . PRO A 1 107 ? 11.303 -13.389 -7.303 1.00 97.44 107 PRO A O 1
ATOM 840 N N . THR A 1 108 ? 10.361 -14.796 -5.864 1.00 97.06 108 THR A N 1
ATOM 841 C CA . THR A 1 108 ? 9.929 -15.723 -6.922 1.00 97.06 108 THR A CA 1
ATOM 842 C C . THR A 1 108 ? 8.685 -15.182 -7.628 1.00 97.06 108 THR A C 1
ATOM 844 O O . THR A 1 108 ? 7.926 -14.422 -7.030 1.00 97.06 108 THR A O 1
ATOM 847 N N . ALA A 1 109 ? 8.394 -15.642 -8.849 1.00 96.81 109 ALA A N 1
ATOM 848 C CA . ALA A 1 109 ? 7.172 -15.252 -9.568 1.00 96.81 109 ALA A CA 1
ATOM 849 C C . ALA A 1 109 ? 5.896 -15.490 -8.732 1.00 96.81 109 ALA A C 1
ATOM 851 O O . ALA A 1 109 ? 5.025 -14.633 -8.643 1.00 96.81 109 ALA A O 1
ATOM 852 N N . SER A 1 110 ? 5.830 -16.610 -8.001 1.00 97.12 110 SER A N 1
ATOM 853 C CA . SER A 1 110 ? 4.726 -16.895 -7.069 1.00 97.12 110 SER A CA 1
ATOM 854 C C . SER A 1 110 ? 4.636 -15.900 -5.900 1.00 97.12 110 SER A C 1
ATOM 856 O O . SER A 1 110 ? 3.544 -15.641 -5.392 1.00 97.12 110 SER A O 1
ATOM 858 N N . ARG A 1 111 ? 5.765 -15.352 -5.426 1.00 97.00 111 ARG A N 1
ATOM 859 C CA . ARG A 1 111 ? 5.763 -14.283 -4.415 1.00 97.00 111 ARG A CA 1
ATOM 860 C C . ARG A 1 111 ? 5.322 -12.952 -5.020 1.00 97.00 111 ARG A C 1
ATOM 862 O O . ARG A 1 111 ? 4.534 -12.269 -4.378 1.00 97.00 111 ARG A O 1
ATOM 869 N N . VAL A 1 112 ? 5.750 -12.639 -6.246 1.00 98.06 112 VAL A N 1
ATOM 870 C CA . VAL A 1 112 ? 5.303 -11.449 -6.992 1.00 98.06 112 VAL A CA 1
ATOM 871 C C . VAL A 1 112 ? 3.779 -11.445 -7.129 1.00 98.06 112 VAL A C 1
ATOM 873 O O . VAL A 1 112 ? 3.144 -10.498 -6.683 1.00 98.06 112 VAL A O 1
ATOM 876 N N . CYS A 1 113 ? 3.162 -12.534 -7.603 1.00 97.12 113 CYS A N 1
ATOM 877 C CA . CYS A 1 113 ? 1.700 -12.604 -7.769 1.00 97.12 113 CYS A CA 1
ATOM 878 C C . CYS A 1 113 ? 0.903 -12.497 -6.455 1.00 97.12 113 CYS A C 1
ATOM 880 O O . CYS A 1 113 ? -0.293 -12.220 -6.477 1.00 97.12 113 CYS A O 1
ATOM 882 N N . ARG A 1 114 ? 1.532 -12.751 -5.300 1.00 96.75 114 ARG A N 1
ATOM 883 C CA . ARG A 1 114 ? 0.889 -12.638 -3.980 1.00 96.75 114 ARG A CA 1
ATOM 884 C C . ARG A 1 114 ? 1.091 -11.275 -3.324 1.00 96.75 114 ARG A C 1
ATOM 886 O O . ARG A 1 114 ? 0.505 -11.044 -2.267 1.00 96.75 114 ARG A O 1
ATOM 893 N N . HIS A 1 115 ? 1.893 -10.401 -3.926 1.00 97.31 115 HIS A N 1
ATOM 894 C CA . HIS A 1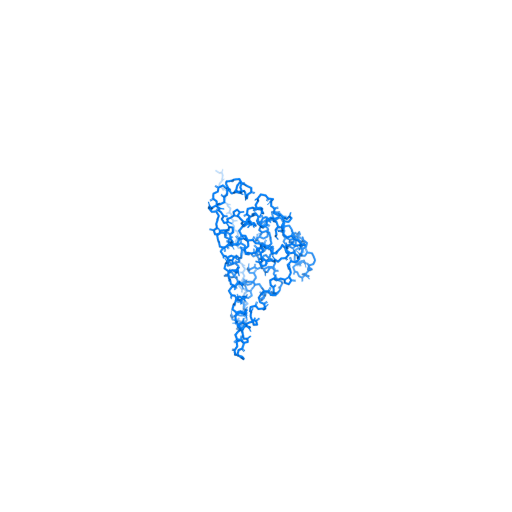 115 ? 2.217 -9.089 -3.387 1.00 97.31 115 HIS A CA 1
ATOM 895 C C . HIS A 1 115 ? 0.975 -8.196 -3.233 1.00 97.31 115 HIS A C 1
ATOM 897 O O . HIS A 1 115 ? 0.048 -8.281 -4.040 1.00 97.31 115 HIS A O 1
ATOM 903 N N . ALA A 1 116 ? 0.976 -7.321 -2.219 1.00 95.56 116 ALA A N 1
ATOM 904 C CA . ALA A 1 116 ? -0.140 -6.422 -1.902 1.00 95.56 116 ALA A CA 1
ATOM 905 C C . ALA A 1 116 ? -0.497 -5.463 -3.050 1.00 95.56 116 ALA A C 1
ATOM 907 O O . ALA A 1 116 ? -1.654 -5.086 -3.205 1.00 95.56 116 ALA A O 1
ATOM 908 N N . PHE A 1 117 ? 0.479 -5.150 -3.907 1.00 95.31 117 PHE A N 1
ATOM 909 C CA . PHE A 1 117 ? 0.278 -4.381 -5.138 1.00 95.31 117 PHE A CA 1
ATOM 910 C C . PHE A 1 117 ? -0.889 -4.916 -5.989 1.00 95.31 117 PHE A C 1
ATOM 912 O O . PHE A 1 117 ? -1.670 -4.128 -6.504 1.00 95.31 117 PHE A O 1
ATOM 919 N N . PHE A 1 118 ? -1.065 -6.241 -6.062 1.00 95.44 118 PHE A N 1
ATOM 920 C CA . PHE A 1 118 ? -2.118 -6.886 -6.859 1.00 95.44 118 PHE A CA 1
ATOM 921 C C . PHE A 1 118 ? -3.431 -7.128 -6.104 1.00 95.44 118 PHE A C 1
ATOM 923 O O . PHE A 1 118 ? -4.327 -7.791 -6.623 1.00 95.44 118 PHE A O 1
ATOM 930 N N . TRP A 1 119 ? -3.543 -6.701 -4.848 1.00 94.94 119 TRP A N 1
ATOM 931 C CA . TRP A 1 119 ? -4.759 -6.922 -4.072 1.00 94.94 119 TRP A CA 1
ATOM 932 C C . TRP A 1 119 ? -5.794 -5.848 -4.401 1.00 94.94 119 TRP A C 1
ATOM 934 O O . TRP A 1 119 ? -5.455 -4.666 -4.397 1.00 94.94 119 TRP A O 1
ATOM 944 N N . GLY A 1 120 ? -7.044 -6.263 -4.610 1.00 92.25 120 GLY A N 1
ATOM 945 C CA . GLY A 1 120 ? -8.192 -5.355 -4.599 1.00 92.25 120 GLY A CA 1
ATOM 946 C C . GLY A 1 120 ? -8.573 -4.920 -3.180 1.00 92.25 120 GLY A C 1
ATOM 947 O O . GLY A 1 120 ? -8.059 -5.450 -2.185 1.00 92.25 120 GLY A O 1
ATOM 948 N N . GLY A 1 121 ? -9.501 -3.977 -3.102 1.00 90.44 121 GLY A N 1
ATOM 949 C CA . GLY A 1 121 ? -9.960 -3.291 -1.901 1.00 90.44 121 GLY A CA 1
ATOM 950 C C . GLY A 1 121 ? -10.443 -4.246 -0.823 1.00 90.44 121 GLY A C 1
ATOM 951 O O . GLY A 1 121 ? -9.982 -4.142 0.309 1.00 90.44 121 GLY A O 1
ATOM 952 N N . ASP A 1 122 ? -11.257 -5.245 -1.170 1.00 91.62 122 ASP A N 1
ATOM 953 C CA . ASP A 1 122 ? -11.765 -6.230 -0.201 1.00 91.62 122 ASP A CA 1
ATOM 954 C C . ASP A 1 122 ? -10.643 -7.004 0.485 1.00 91.62 122 ASP A C 1
ATOM 956 O O . ASP A 1 122 ? -10.637 -7.185 1.700 1.00 91.62 122 ASP A O 1
ATOM 960 N N . LYS A 1 123 ? -9.645 -7.445 -0.288 1.00 94.75 123 LYS A N 1
ATOM 961 C CA . LYS A 1 123 ? -8.521 -8.213 0.251 1.00 94.75 123 LYS A CA 1
ATOM 962 C C . LYS A 1 123 ? -7.597 -7.333 1.089 1.00 94.75 123 LYS A C 1
ATOM 964 O O . LYS A 1 123 ? -7.104 -7.782 2.122 1.00 94.75 123 LYS A O 1
ATOM 969 N N . ARG A 1 124 ? -7.362 -6.091 0.656 1.00 94.31 124 ARG A N 1
ATOM 970 C CA . ARG A 1 124 ? -6.582 -5.101 1.414 1.00 94.31 124 ARG A CA 1
ATOM 971 C C . ARG A 1 124 ? -7.273 -4.765 2.731 1.00 94.31 124 ARG A C 1
ATOM 973 O O . ARG A 1 124 ? -6.649 -4.860 3.783 1.00 94.31 124 ARG A O 1
ATOM 980 N N . MET A 1 125 ? -8.559 -4.437 2.684 1.00 92.75 125 MET A N 1
ATOM 981 C CA . MET A 1 125 ? -9.336 -4.078 3.863 1.00 92.75 125 MET A CA 1
ATOM 982 C C . MET A 1 125 ? -9.508 -5.277 4.797 1.00 92.75 125 MET A C 1
ATOM 984 O O . MET A 1 125 ? -9.291 -5.144 5.997 1.00 92.75 125 MET A O 1
ATOM 988 N N . GLY A 1 126 ? -9.768 -6.468 4.253 1.00 95.44 126 GLY A N 1
ATOM 989 C CA . GLY A 1 126 ? -9.798 -7.722 5.006 1.00 95.44 126 GLY A CA 1
ATOM 990 C C . GLY A 1 126 ? -8.492 -7.981 5.757 1.00 95.44 126 GLY A C 1
ATOM 991 O O . GLY A 1 126 ? -8.521 -8.210 6.960 1.00 95.44 126 GLY A O 1
ATOM 992 N N . PHE A 1 127 ? -7.338 -7.824 5.098 1.00 96.00 127 PHE A N 1
ATOM 993 C CA . PHE A 1 127 ? -6.037 -7.945 5.762 1.00 96.00 127 PHE A CA 1
ATOM 994 C C . PHE A 1 127 ? -5.865 -6.951 6.922 1.00 96.00 127 PHE A C 1
ATOM 996 O O . PHE A 1 127 ? -5.359 -7.322 7.981 1.00 96.00 127 PHE A O 1
ATOM 1003 N N . LEU A 1 128 ? -6.285 -5.693 6.747 1.00 95.44 128 LEU A N 1
ATOM 1004 C CA . LEU A 1 128 ? -6.204 -4.679 7.803 1.00 95.44 128 LEU A CA 1
ATOM 1005 C C . LEU A 1 128 ? -7.150 -4.985 8.973 1.00 95.44 128 LEU A C 1
ATOM 1007 O O . LEU A 1 128 ? -6.769 -4.789 10.130 1.00 95.44 128 LEU A O 1
ATOM 1011 N N . CYS A 1 129 ? -8.351 -5.495 8.690 1.00 95.25 129 CYS A N 1
ATOM 1012 C CA . CYS A 1 129 ? -9.290 -5.963 9.706 1.00 95.25 129 CYS A CA 1
ATOM 1013 C C . CYS A 1 129 ? -8.714 -7.145 10.493 1.00 95.25 129 CYS A C 1
ATOM 1015 O O . CYS A 1 129 ? -8.611 -7.053 11.716 1.00 95.25 129 CYS A O 1
ATOM 1017 N N . ASP A 1 130 ? -8.239 -8.184 9.800 1.00 95.56 130 ASP A N 1
ATOM 1018 C CA . ASP A 1 130 ? -7.632 -9.374 10.405 1.00 95.56 130 ASP A CA 1
ATOM 1019 C C . ASP A 1 130 ? -6.439 -9.002 11.294 1.00 95.56 130 ASP A C 1
ATOM 1021 O O . ASP A 1 130 ? -6.286 -9.504 12.412 1.00 95.56 130 ASP A O 1
ATOM 1025 N N . LEU A 1 131 ? -5.593 -8.080 10.822 1.00 93.88 131 LEU A N 1
ATOM 1026 C CA . LEU A 1 131 ? -4.472 -7.556 11.593 1.00 93.88 131 LEU A CA 1
ATOM 1027 C C . LEU A 1 131 ? -4.959 -6.822 12.852 1.00 93.88 131 LEU A C 1
ATOM 1029 O O . LEU A 1 131 ? -4.441 -7.065 13.943 1.00 93.88 131 LEU A O 1
ATOM 1033 N N . SER A 1 132 ? -5.968 -5.958 12.720 1.00 94.62 132 SER A N 1
ATOM 1034 C CA . SER A 1 132 ? -6.560 -5.213 13.836 1.00 94.62 132 SER A CA 1
ATOM 1035 C C . SER A 1 132 ? -7.153 -6.142 14.904 1.00 94.62 132 SER A C 1
ATOM 1037 O O . SER A 1 132 ? -6.893 -5.964 16.098 1.00 94.62 132 SER A O 1
ATOM 1039 N N . ASP A 1 133 ? -7.908 -7.162 14.490 1.00 93.38 133 ASP A N 1
ATOM 1040 C CA . ASP A 1 133 ? -8.501 -8.166 15.379 1.00 93.38 133 ASP A CA 1
ATOM 1041 C C . ASP A 1 133 ? -7.433 -9.025 16.057 1.00 93.38 133 ASP A C 1
ATOM 1043 O O . ASP A 1 133 ? -7.514 -9.314 17.259 1.00 93.38 133 ASP A O 1
ATOM 1047 N N . ARG A 1 134 ? -6.379 -9.391 15.315 1.00 91.12 134 ARG A N 1
ATOM 1048 C CA . ARG A 1 134 ? -5.259 -10.160 15.856 1.00 91.12 134 ARG A CA 1
ATOM 1049 C C . ARG A 1 134 ? -4.523 -9.396 16.952 1.00 91.12 134 ARG A C 1
ATOM 1051 O O . ARG A 1 134 ? -4.206 -10.000 17.978 1.00 91.12 134 ARG A O 1
ATOM 1058 N N . ILE A 1 135 ? -4.270 -8.100 16.759 1.00 89.94 135 ILE A N 1
ATOM 1059 C CA . ILE A 1 135 ? -3.632 -7.243 17.770 1.00 89.94 135 ILE A CA 1
ATOM 1060 C C . ILE A 1 135 ? -4.519 -7.140 19.013 1.00 89.94 135 ILE A C 1
ATOM 1062 O O . ILE A 1 135 ? -4.030 -7.339 20.122 1.00 89.94 135 ILE A O 1
ATOM 1066 N N . GLU A 1 136 ? -5.822 -6.889 18.847 1.00 88.19 136 GLU A N 1
ATOM 1067 C CA . GLU A 1 136 ? -6.752 -6.765 19.977 1.00 88.19 136 GLU A CA 1
ATOM 1068 C C . GLU A 1 136 ? -6.809 -8.060 20.801 1.00 88.19 136 GLU A C 1
ATOM 1070 O O . GLU A 1 136 ? -6.650 -8.035 22.023 1.00 88.19 136 GLU A O 1
ATOM 1075 N N . THR A 1 137 ? -6.939 -9.206 20.126 1.00 87.44 137 THR A N 1
ATOM 1076 C CA . THR A 1 137 ? -6.969 -10.535 20.759 1.00 87.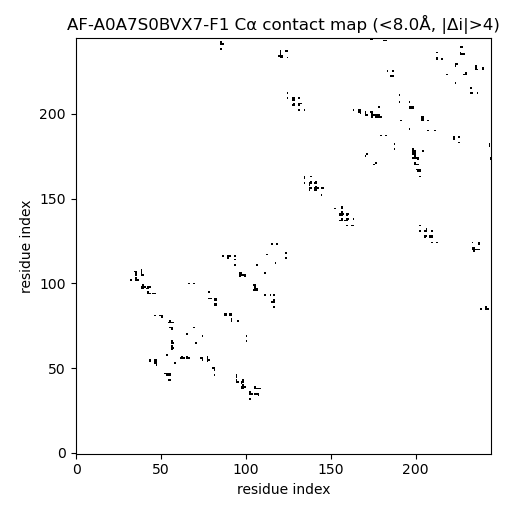44 137 THR A CA 1
ATOM 1077 C C . THR A 1 137 ? -5.692 -10.806 21.549 1.00 87.44 137 THR A C 1
ATOM 1079 O O . THR A 1 137 ? -5.734 -11.309 22.675 1.00 87.44 137 THR A O 1
ATOM 1082 N N . LEU A 1 138 ? -4.540 -10.460 20.972 1.00 84.69 138 LEU A N 1
ATOM 1083 C CA . LEU A 1 138 ? -3.240 -10.628 21.610 1.00 84.69 138 LEU A CA 1
ATOM 1084 C C . LEU A 1 138 ? -3.096 -9.747 22.853 1.00 84.69 138 LEU A C 1
ATOM 1086 O O . LEU A 1 138 ? -2.688 -10.248 23.899 1.00 84.69 138 LEU A O 1
ATOM 1090 N N . CYS A 1 139 ? -3.481 -8.473 22.775 1.00 81.69 139 CYS A N 1
ATOM 1091 C CA . CYS A 1 139 ? -3.431 -7.562 23.917 1.00 81.69 139 CYS A CA 1
ATOM 1092 C C . CYS A 1 139 ? -4.347 -8.017 25.064 1.00 81.69 139 CYS A C 1
ATOM 1094 O O . CYS A 1 139 ? -3.935 -7.974 26.222 1.00 81.69 139 CYS A O 1
ATOM 1096 N N . LEU A 1 140 ? -5.559 -8.496 24.762 1.00 81.50 140 LEU A N 1
ATOM 1097 C CA . LEU A 1 140 ? -6.477 -9.036 25.774 1.00 81.50 140 LEU A CA 1
ATOM 1098 C C . LEU A 1 140 ? -5.928 -10.315 26.421 1.00 81.50 140 LEU A C 1
ATOM 1100 O O . LEU A 1 140 ? -5.998 -10.483 27.640 1.00 81.50 140 LEU A O 1
ATOM 1104 N N . THR A 1 141 ? -5.339 -11.204 25.619 1.00 79.62 141 THR A N 1
ATOM 1105 C CA . THR A 1 141 ? -4.719 -12.441 26.119 1.00 79.62 141 THR A CA 1
ATOM 1106 C C . THR A 1 141 ? -3.528 -12.134 27.029 1.00 79.62 141 THR A C 1
ATOM 1108 O O . THR A 1 141 ? -3.383 -12.747 28.081 1.00 79.62 141 THR A O 1
ATOM 1111 N N . ALA A 1 142 ? -2.702 -11.148 26.673 1.00 76.75 142 ALA A N 1
ATOM 1112 C CA . ALA A 1 142 ? -1.588 -10.703 27.507 1.00 76.75 142 ALA A CA 1
ATOM 1113 C C . ALA A 1 142 ? -2.071 -10.076 28.826 1.00 76.75 142 ALA A C 1
ATOM 1115 O O . ALA A 1 142 ? -1.585 -10.437 29.895 1.00 76.75 142 ALA A O 1
ATOM 1116 N N . ALA A 1 143 ? -3.082 -9.202 28.776 1.00 77.06 143 ALA A N 1
ATOM 1117 C CA . ALA A 1 143 ? -3.638 -8.560 29.968 1.00 77.06 143 ALA A CA 1
ATOM 1118 C C . ALA A 1 143 ? -4.272 -9.570 30.941 1.00 77.06 143 ALA A C 1
ATOM 1120 O O . ALA A 1 143 ? -4.052 -9.496 32.149 1.00 77.06 143 ALA A O 1
ATOM 1121 N N . THR A 1 144 ? -5.022 -10.548 30.424 1.00 77.75 144 THR A N 1
ATOM 1122 C CA . THR A 1 144 ? -5.613 -11.625 31.240 1.00 77.75 144 THR A CA 1
ATOM 1123 C C . THR A 1 144 ? -4.551 -12.567 31.807 1.00 77.75 144 THR A C 1
ATOM 1125 O O . THR A 1 144 ? -4.645 -12.964 32.967 1.00 77.75 144 THR A O 1
ATOM 1128 N N . ALA A 1 145 ? -3.506 -12.883 31.037 1.00 72.81 145 ALA A N 1
ATOM 1129 C CA . ALA A 1 145 ? -2.364 -13.661 31.508 1.00 72.81 145 ALA A CA 1
ATOM 1130 C C . ALA A 1 145 ? -1.580 -12.944 32.623 1.00 72.81 145 ALA A C 1
ATOM 1132 O O . ALA A 1 145 ? 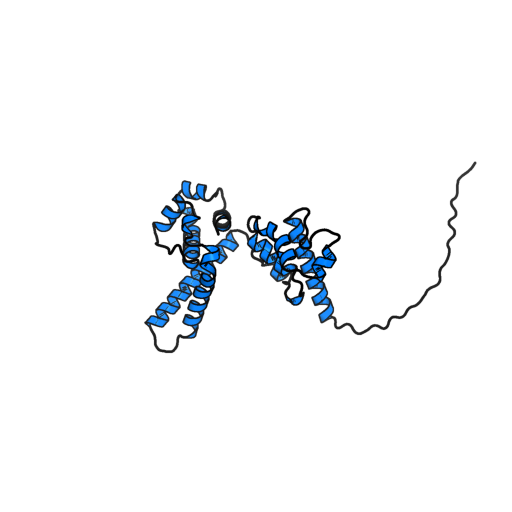-1.166 -13.596 33.580 1.00 72.81 145 ALA A O 1
ATOM 1133 N N . ALA A 1 146 ? -1.417 -11.621 32.525 1.00 70.19 146 ALA A N 1
ATOM 1134 C CA . ALA A 1 146 ? -0.788 -10.798 33.556 1.00 70.19 146 ALA A CA 1
ATOM 1135 C C . ALA A 1 146 ? -1.649 -10.698 34.827 1.00 70.19 146 ALA A C 1
ATOM 1137 O O . ALA A 1 146 ? -1.122 -10.785 35.934 1.00 70.19 146 ALA A O 1
ATOM 1138 N N . ALA A 1 147 ? -2.972 -10.570 34.684 1.00 72.19 147 ALA A N 1
ATOM 1139 C CA . ALA A 1 147 ? -3.899 -10.528 35.816 1.00 72.19 147 ALA A CA 1
ATOM 1140 C C . ALA A 1 147 ? -3.989 -11.870 36.570 1.00 72.19 147 ALA A C 1
ATOM 1142 O O . ALA A 1 147 ? -4.149 -11.883 37.787 1.00 72.19 147 ALA A O 1
ATOM 1143 N N . ASN A 1 148 ? -3.842 -12.995 35.862 1.00 69.94 148 ASN A N 1
ATOM 1144 C CA . ASN A 1 148 ? -3.954 -14.350 36.416 1.00 69.94 148 ASN A CA 1
ATOM 1145 C C . ASN A 1 148 ? -2.594 -14.985 36.768 1.00 69.94 148 ASN A C 1
ATOM 1147 O O . ASN A 1 148 ? -2.499 -16.212 36.832 1.00 69.94 148 ASN A O 1
ATOM 1151 N N . ALA A 1 149 ? -1.538 -14.180 36.942 1.00 62.62 149 ALA A N 1
ATOM 1152 C CA . ALA A 1 149 ? -0.144 -14.618 37.023 1.00 62.62 149 ALA A CA 1
ATOM 1153 C C . ALA A 1 149 ? 0.107 -15.768 38.025 1.00 62.62 149 ALA A C 1
ATOM 1155 O O . ALA A 1 149 ? 0.451 -15.569 39.186 1.00 62.62 149 ALA A O 1
ATOM 1156 N N . THR A 1 150 ? 0.033 -16.995 37.502 1.00 54.12 150 THR A N 1
ATOM 1157 C CA . THR A 1 150 ? 0.669 -18.203 38.028 1.00 54.12 150 THR A CA 1
ATOM 1158 C C . THR A 1 150 ? 1.668 -18.651 36.959 1.00 54.12 150 THR A C 1
ATOM 1160 O O . THR A 1 150 ? 1.297 -19.359 36.034 1.00 54.12 150 THR A O 1
ATOM 1163 N N . ALA A 1 151 ? 2.892 -18.111 37.023 1.00 53.69 151 ALA A N 1
ATOM 1164 C CA . ALA A 1 151 ? 4.191 -18.520 36.442 1.00 53.69 151 ALA A CA 1
ATOM 1165 C C . ALA A 1 151 ? 4.335 -19.227 35.055 1.00 53.69 151 ALA A C 1
ATOM 1167 O O . ALA A 1 151 ? 5.465 -19.515 34.671 1.00 53.69 151 ALA A O 1
ATOM 1168 N N . SER A 1 152 ? 3.284 -19.502 34.274 1.00 51.81 152 SER A N 1
ATOM 1169 C CA . SER A 1 152 ? 3.321 -20.445 33.136 1.00 51.81 152 SER A CA 1
ATOM 1170 C C . SER A 1 152 ? 2.926 -19.856 31.766 1.00 51.81 152 SER A C 1
ATOM 1172 O O . SER A 1 152 ? 2.902 -20.594 30.782 1.00 51.81 152 SER A O 1
ATOM 1174 N N . SER A 1 153 ? 2.615 -18.560 31.644 1.00 55.34 153 SER A N 1
ATOM 1175 C CA . SER A 1 153 ? 2.056 -17.957 30.409 1.00 55.34 153 SER A CA 1
ATOM 1176 C C . SER A 1 153 ? 3.007 -17.009 29.649 1.00 55.34 153 SER A C 1
ATOM 1178 O O . SER A 1 153 ? 2.571 -16.148 28.884 1.00 55.34 153 SER A O 1
ATOM 1180 N N . THR A 1 154 ? 4.321 -17.178 29.807 1.00 58.38 154 THR A N 1
ATOM 1181 C CA . THR A 1 154 ? 5.358 -16.244 29.321 1.00 58.38 154 THR A CA 1
ATOM 1182 C C . THR A 1 154 ? 5.414 -16.084 27.788 1.00 58.38 154 THR A C 1
ATOM 1184 O O . THR A 1 154 ? 5.794 -15.029 27.283 1.00 58.38 154 THR A O 1
ATOM 1187 N N . THR A 1 155 ? 5.012 -17.086 26.999 1.00 60.12 155 THR A N 1
ATOM 1188 C CA . THR A 1 155 ? 5.183 -17.053 25.529 1.00 60.12 155 THR A CA 1
ATOM 1189 C C . THR A 1 155 ? 4.097 -16.257 24.791 1.00 60.12 155 THR A C 1
ATOM 1191 O O . THR A 1 155 ? 4.375 -15.648 23.763 1.00 60.12 155 THR A O 1
ATOM 1194 N N . ALA A 1 156 ? 2.858 -16.218 25.292 1.00 57.47 156 ALA A N 1
ATOM 1195 C CA . ALA A 1 156 ? 1.776 -15.483 24.623 1.00 57.47 156 ALA A CA 1
ATOM 1196 C C . ALA A 1 156 ? 1.851 -13.968 24.891 1.00 57.47 156 ALA A C 1
ATOM 1198 O O . ALA A 1 156 ? 1.649 -13.178 23.967 1.00 57.47 156 ALA A O 1
ATOM 1199 N N . SER A 1 157 ? 2.210 -13.571 26.121 1.00 59.66 157 SER A N 1
ATOM 1200 C CA . SER A 1 157 ? 2.416 -12.159 26.491 1.00 59.66 157 SER A CA 1
ATOM 1201 C C . SER A 1 157 ? 3.553 -11.531 25.682 1.00 59.66 157 SER A C 1
ATOM 1203 O O . SER A 1 157 ? 3.393 -10.459 25.106 1.00 59.66 157 SER A O 1
ATOM 1205 N N . THR A 1 158 ? 4.665 -12.256 25.515 1.00 67.56 158 THR A N 1
ATOM 1206 C CA . THR A 1 158 ? 5.841 -11.766 24.774 1.00 67.56 158 THR A CA 1
ATOM 1207 C C . THR A 1 158 ? 5.575 -11.555 23.282 1.00 67.56 158 THR A C 1
ATOM 1209 O O . THR A 1 158 ? 6.064 -10.586 22.700 1.00 67.56 158 THR A O 1
ATOM 1212 N N . VAL A 1 159 ? 4.770 -12.410 22.642 1.00 67.62 159 VAL A N 1
ATOM 1213 C CA . VAL A 1 159 ? 4.393 -12.235 21.226 1.00 67.62 159 VAL A CA 1
ATOM 1214 C C . VAL A 1 159 ? 3.436 -11.055 21.041 1.00 67.62 159 VAL A C 1
ATOM 1216 O O . VAL A 1 159 ? 3.602 -10.283 20.095 1.00 67.62 159 VAL A O 1
ATOM 1219 N N . ALA A 1 160 ? 2.461 -10.892 21.940 1.00 65.81 160 ALA A N 1
ATOM 1220 C CA . ALA A 1 160 ? 1.520 -9.775 21.915 1.00 65.81 160 ALA A CA 1
ATOM 1221 C C . ALA A 1 160 ? 2.230 -8.425 22.069 1.00 65.81 160 ALA A C 1
ATOM 1223 O O . ALA A 1 160 ? 2.044 -7.526 21.247 1.00 65.81 160 ALA A O 1
ATOM 1224 N N . GLU A 1 161 ? 3.091 -8.321 23.081 1.00 68.19 161 GLU A N 1
ATOM 1225 C CA . GLU A 1 161 ? 3.925 -7.147 23.328 1.00 68.19 161 GLU A CA 1
ATOM 1226 C C . GLU A 1 161 ? 4.851 -6.877 22.138 1.00 68.19 161 GLU A C 1
ATOM 1228 O O . GLU A 1 161 ? 4.964 -5.737 21.697 1.00 68.19 161 GLU A O 1
ATOM 1233 N N . SER A 1 162 ? 5.444 -7.918 21.538 1.00 77.75 162 SER A N 1
ATOM 1234 C CA . SER A 1 162 ? 6.318 -7.747 20.373 1.00 77.75 162 SER A CA 1
ATOM 1235 C C . SER A 1 162 ? 5.576 -7.230 19.139 1.00 77.75 162 SER A C 1
ATOM 1237 O O . SER A 1 162 ? 6.108 -6.363 18.448 1.00 77.75 162 SER A O 1
ATOM 1239 N N . LEU A 1 163 ? 4.368 -7.722 18.840 1.00 80.56 163 LEU A N 1
ATOM 1240 C CA . LEU A 1 163 ? 3.614 -7.260 17.670 1.00 80.56 163 LEU A CA 1
ATOM 1241 C C . LEU A 1 163 ? 3.087 -5.836 17.861 1.00 80.56 163 LEU A C 1
ATOM 1243 O O . LEU A 1 163 ? 3.274 -5.003 16.977 1.00 80.56 163 LEU A O 1
ATOM 1247 N N . ALA A 1 164 ? 2.468 -5.548 19.010 1.00 80.69 164 ALA A N 1
ATOM 1248 C CA . ALA A 1 164 ? 1.959 -4.213 19.311 1.00 80.69 164 ALA A CA 1
ATOM 1249 C C . ALA A 1 164 ? 3.095 -3.178 19.302 1.00 80.69 164 ALA A C 1
ATOM 1251 O O . ALA A 1 164 ? 2.975 -2.139 18.658 1.00 80.69 164 ALA A O 1
ATOM 1252 N N . LEU A 1 165 ? 4.240 -3.503 19.914 1.00 83.25 165 LEU A N 1
ATOM 1253 C CA . LEU A 1 165 ? 5.414 -2.636 19.894 1.00 83.25 165 LEU A CA 1
ATOM 1254 C C . LEU A 1 165 ? 5.942 -2.423 18.469 1.00 83.25 165 LEU A C 1
ATOM 1256 O O . LEU A 1 165 ? 6.245 -1.295 18.097 1.00 83.25 165 LEU A O 1
ATOM 1260 N N . ARG A 1 166 ? 6.041 -3.482 17.652 1.00 88.25 166 ARG A N 1
ATOM 1261 C CA . ARG A 1 166 ? 6.532 -3.381 16.263 1.00 88.25 166 ARG A CA 1
ATOM 1262 C C . ARG A 1 166 ? 5.649 -2.506 15.381 1.00 88.25 166 ARG A C 1
ATOM 1264 O O . ARG A 1 166 ? 6.179 -1.821 14.515 1.00 88.25 166 ARG A O 1
ATOM 1271 N N . ILE A 1 167 ? 4.336 -2.527 15.591 1.00 89.12 167 ILE A N 1
ATOM 1272 C CA . ILE A 1 167 ? 3.406 -1.685 14.831 1.00 89.12 167 ILE A CA 1
ATOM 1273 C C . ILE A 1 167 ? 3.575 -0.211 15.208 1.00 89.12 167 ILE A C 1
ATOM 1275 O O . ILE A 1 167 ? 3.550 0.647 14.330 1.00 89.12 167 ILE A O 1
ATOM 1279 N N . GLU A 1 168 ? 3.840 0.083 16.481 1.00 90.75 168 GLU A N 1
ATOM 1280 C CA . GLU A 1 168 ? 4.008 1.464 16.947 1.00 90.75 168 GLU A CA 1
ATOM 1281 C C . GLU A 1 168 ? 5.432 2.024 16.739 1.00 90.75 168 GLU A C 1
ATOM 1283 O O . GLU A 1 168 ? 5.623 3.238 16.750 1.00 90.75 168 GLU A O 1
ATOM 1288 N N . GLN A 1 169 ? 6.442 1.181 16.465 1.00 89.00 169 GLN A N 1
ATOM 1289 C CA . GLN A 1 169 ? 7.851 1.594 16.280 1.00 89.00 169 GLN A CA 1
ATOM 1290 C C . GLN A 1 169 ? 8.061 2.714 15.250 1.00 89.00 169 GLN A C 1
ATOM 1292 O O . GLN A 1 169 ? 9.025 3.472 15.353 1.00 89.00 169 GLN A O 1
ATOM 1297 N N . LYS A 1 170 ? 7.190 2.805 14.242 1.00 86.25 170 LYS A N 1
ATOM 1298 C CA . LYS A 1 170 ? 7.238 3.827 13.186 1.00 86.25 170 LYS A CA 1
ATOM 1299 C C . LYS A 1 170 ? 5.915 4.584 13.046 1.00 86.25 170 LYS A C 1
ATOM 1301 O O . LYS A 1 170 ? 5.640 5.150 11.990 1.00 86.25 170 LYS A O 1
ATOM 1306 N N . ALA A 1 171 ? 5.118 4.634 14.114 1.00 90.00 171 ALA A N 1
ATOM 1307 C CA . ALA A 1 171 ? 3.826 5.312 14.105 1.00 90.00 171 ALA A CA 1
ATOM 1308 C C . ALA A 1 171 ? 3.944 6.768 13.650 1.00 90.00 171 ALA A C 1
ATOM 1310 O O . ALA A 1 171 ? 3.267 7.176 12.714 1.00 90.00 171 ALA A O 1
ATOM 1311 N N . ASN A 1 172 ? 4.900 7.518 14.205 1.00 89.69 172 ASN A N 1
ATOM 1312 C CA . ASN A 1 172 ? 5.084 8.930 13.870 1.00 89.69 172 ASN A CA 1
ATOM 1313 C C . ASN A 1 172 ? 5.392 9.186 12.379 1.00 89.69 172 ASN A C 1
ATOM 1315 O O . ASN A 1 172 ? 5.068 10.255 11.877 1.00 89.69 172 ASN A O 1
ATOM 1319 N N . SER A 1 173 ? 5.986 8.233 11.646 1.00 90.06 173 SER A N 1
ATOM 1320 C CA . SER A 1 173 ? 6.186 8.395 10.193 1.00 90.06 173 SER A CA 1
ATOM 1321 C C . SER A 1 173 ? 4.930 8.129 9.358 1.00 90.06 173 SER A C 1
ATOM 1323 O O . SER A 1 173 ? 4.912 8.510 8.196 1.00 90.06 173 SER A O 1
ATOM 1325 N N . ILE A 1 174 ? 3.916 7.478 9.936 1.00 89.38 174 ILE A N 1
ATOM 1326 C CA . ILE A 1 174 ? 2.651 7.130 9.272 1.00 89.38 174 ILE A CA 1
ATOM 1327 C C . ILE A 1 174 ? 1.563 8.134 9.672 1.00 89.38 174 ILE A C 1
ATOM 1329 O O . ILE A 1 174 ? 0.968 8.790 8.828 1.00 89.38 174 ILE A O 1
ATOM 1333 N N . VAL A 1 175 ? 1.317 8.283 10.978 1.00 90.44 175 VAL A N 1
ATOM 1334 C CA . VAL A 1 175 ? 0.218 9.101 11.522 1.00 90.44 175 VAL A CA 1
ATOM 1335 C C . VAL A 1 175 ? 0.640 10.516 11.925 1.00 90.44 175 VAL A C 1
ATOM 1337 O O . VAL A 1 175 ? -0.208 11.353 12.237 1.00 90.44 175 VAL A O 1
ATOM 1340 N N . GLY A 1 176 ? 1.944 10.808 11.930 1.00 89.81 176 GLY A N 1
ATOM 1341 C CA . GLY A 1 176 ? 2.471 12.067 12.453 1.00 89.81 176 GLY A CA 1
ATOM 1342 C C . GLY A 1 176 ? 2.175 12.238 13.946 1.00 89.81 176 GLY A C 1
ATOM 1343 O O . GLY A 1 176 ? 2.165 11.278 14.713 1.00 89.81 176 GLY A O 1
ATOM 1344 N N . LEU A 1 177 ? 1.906 13.483 14.354 1.00 87.88 177 LEU A N 1
ATOM 1345 C CA . LEU A 1 177 ? 1.535 13.818 15.737 1.00 87.88 177 LEU A CA 1
ATOM 1346 C C . LEU A 1 177 ? 0.072 1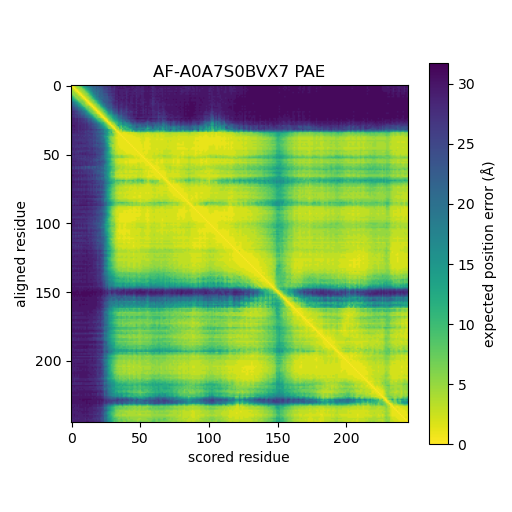3.491 16.073 1.00 87.88 177 LEU A C 1
ATOM 1348 O O . LEU A 1 177 ? -0.288 13.469 17.245 1.00 87.88 177 LEU A O 1
ATOM 1352 N N . SER A 1 178 ? -0.791 13.361 15.064 1.00 92.00 178 SER A N 1
ATOM 1353 C CA . SER A 1 178 ? -2.218 13.074 15.224 1.00 92.00 178 SER A CA 1
ATOM 1354 C C . SER A 1 178 ? -2.817 12.747 13.859 1.00 92.00 178 SER A C 1
ATOM 1356 O O . SER A 1 178 ? -2.853 13.622 12.987 1.00 92.00 178 SER A O 1
ATOM 1358 N N . TRP A 1 179 ? -3.327 11.524 13.684 1.00 93.50 179 TRP A N 1
ATOM 1359 C CA . TRP A 1 179 ? -3.982 11.130 12.433 1.00 93.50 179 TRP A CA 1
ATOM 1360 C C . TRP A 1 179 ? -5.319 11.848 12.203 1.00 93.50 179 TRP A C 1
ATOM 1362 O O . TRP A 1 179 ? -5.770 11.935 11.064 1.00 93.50 179 TRP A O 1
ATOM 1372 N N . GLU A 1 180 ? -5.945 12.408 13.243 1.00 91.62 180 GLU A N 1
ATOM 1373 C CA . GLU A 1 180 ? -7.235 13.113 13.142 1.00 91.62 180 GLU A CA 1
ATOM 1374 C C . GLU A 1 180 ? -7.181 14.305 12.187 1.00 91.62 180 GLU A C 1
ATOM 1376 O O . GLU A 1 180 ? -8.152 14.580 11.489 1.00 91.62 180 GLU A O 1
ATOM 1381 N N . LYS A 1 181 ? -6.031 14.985 12.118 1.00 90.44 181 LYS A N 1
ATOM 1382 C CA . LYS A 1 181 ? -5.824 16.157 11.254 1.00 90.44 181 LYS A CA 1
ATOM 1383 C C . LYS A 1 181 ? -5.855 15.819 9.767 1.00 90.44 181 LYS A C 1
ATOM 1385 O O . LYS A 1 181 ? -6.090 16.708 8.955 1.00 90.44 181 LYS A O 1
ATOM 1390 N N . ASN A 1 182 ? -5.604 14.558 9.423 1.00 90.75 182 ASN A N 1
ATOM 1391 C CA . ASN A 1 182 ? -5.594 14.097 8.041 1.00 90.75 182 ASN A CA 1
ATOM 1392 C C . ASN A 1 182 ? -6.996 13.674 7.580 1.00 90.75 182 ASN A C 1
ATOM 1394 O O . ASN A 1 182 ? -7.205 13.477 6.387 1.00 90.75 182 ASN A O 1
ATOM 1398 N N . LEU A 1 183 ? -7.955 13.519 8.499 1.00 91.19 183 LEU A N 1
ATOM 1399 C CA . LEU A 1 183 ? -9.304 13.029 8.221 1.00 91.19 183 LEU A CA 1
ATOM 1400 C C . LEU A 1 183 ? -10.316 14.168 8.127 1.00 91.19 183 LEU A C 1
ATOM 1402 O O . LEU A 1 183 ? -10.155 15.226 8.733 1.00 91.19 183 LEU A O 1
ATOM 1406 N N . ASP A 1 184 ? -11.411 13.924 7.411 1.00 90.00 184 ASP A N 1
ATOM 1407 C CA . ASP A 1 184 ? -12.474 14.919 7.299 1.00 90.00 184 ASP A CA 1
ATOM 1408 C C . ASP A 1 184 ? -13.257 15.023 8.612 1.00 90.00 184 ASP A C 1
ATOM 1410 O O . ASP A 1 184 ? -13.578 14.023 9.261 1.00 90.00 184 ASP A O 1
ATOM 1414 N N . ALA A 1 185 ? -13.615 16.250 8.993 1.00 89.31 185 ALA A N 1
ATOM 1415 C CA . ALA A 1 185 ? -14.265 16.516 10.273 1.00 89.31 185 ALA A CA 1
ATOM 1416 C C . ALA A 1 185 ? -15.611 15.781 10.431 1.00 89.31 185 ALA A C 1
ATOM 1418 O O . ALA A 1 185 ? -15.913 15.282 11.515 1.00 89.31 185 ALA A O 1
ATOM 1419 N N . SER A 1 186 ? -16.406 15.673 9.359 1.00 86.69 186 SER A N 1
ATOM 1420 C CA . SER A 1 186 ? -17.686 14.944 9.354 1.00 86.69 186 SER A CA 1
ATOM 1421 C C . SER A 1 186 ? -17.491 13.446 9.607 1.00 86.69 186 SER A C 1
ATOM 1423 O O . SER A 1 186 ? -18.216 12.841 10.405 1.00 86.69 186 SER A O 1
ATOM 1425 N N . PHE A 1 187 ? -16.473 12.857 8.977 1.00 87.75 187 PHE A N 1
ATOM 1426 C CA . PHE A 1 187 ? -16.097 11.463 9.167 1.00 87.75 187 PHE A CA 1
ATOM 1427 C C . PHE A 1 187 ? -15.602 11.214 10.593 1.00 87.75 187 PHE A C 1
ATOM 1429 O O . PHE A 1 187 ? -16.082 10.293 11.258 1.00 87.75 187 PHE A O 1
ATOM 1436 N N . LEU A 1 188 ? -14.705 12.064 11.099 1.00 88.88 188 LEU A N 1
ATOM 1437 C CA . LEU A 1 188 ? -14.147 11.924 12.441 1.00 88.88 188 LEU A CA 1
ATOM 1438 C C . LEU A 1 188 ? -15.231 12.034 13.519 1.00 88.88 188 LEU A C 1
ATOM 1440 O O . LEU A 1 188 ? -15.313 11.173 14.393 1.00 88.88 188 LEU A O 1
ATOM 1444 N N . GLN A 1 189 ? -16.125 13.024 13.417 1.00 87.31 189 GLN A N 1
ATOM 1445 C CA . GLN A 1 189 ? -17.266 13.162 14.329 1.00 87.31 189 GLN A CA 1
ATOM 1446 C C . GLN A 1 189 ? -18.173 11.929 14.306 1.00 87.31 189 GLN A C 1
ATOM 1448 O O . GLN A 1 189 ? -18.724 11.546 15.334 1.00 87.31 189 GLN A O 1
ATOM 1453 N N . ASN A 1 190 ? -18.357 11.283 13.151 1.00 87.19 190 ASN A N 1
ATOM 1454 C CA . ASN A 1 190 ? -19.098 10.026 13.085 1.00 87.19 190 ASN A CA 1
ATOM 1455 C C . ASN A 1 190 ? -18.323 8.868 13.736 1.00 87.19 190 ASN A C 1
ATOM 1457 O O . ASN A 1 190 ? -18.914 8.041 14.436 1.00 87.19 190 ASN A O 1
ATOM 1461 N N . ALA A 1 191 ? -17.012 8.792 13.507 1.00 86.31 191 ALA A N 1
ATOM 1462 C CA . ALA A 1 191 ? -16.168 7.716 14.001 1.00 86.31 191 ALA A CA 1
ATOM 1463 C C . ALA A 1 191 ? -16.039 7.713 15.528 1.00 86.31 191 ALA A C 1
ATOM 1465 O O . ALA A 1 191 ? -16.120 6.640 16.134 1.00 86.31 191 ALA A O 1
ATOM 1466 N N . THR A 1 192 ? -15.921 8.888 16.148 1.00 87.62 192 THR A N 1
ATOM 1467 C CA . THR A 1 192 ? -15.694 9.032 17.593 1.00 87.62 192 THR A CA 1
ATOM 1468 C C . THR A 1 192 ? -16.968 8.994 18.444 1.00 87.62 192 THR A C 1
ATOM 1470 O O . THR A 1 192 ? -16.885 8.852 19.661 1.00 87.62 192 THR A O 1
ATOM 1473 N N . LYS A 1 193 ? -18.167 9.012 17.834 1.00 86.62 193 LYS A N 1
ATOM 1474 C CA . LYS A 1 193 ? -19.460 8.917 18.551 1.00 86.62 193 LYS A CA 1
ATOM 1475 C C . LYS A 1 193 ? -19.584 7.688 19.451 1.00 86.62 193 LYS A C 1
ATOM 1477 O O . LYS A 1 193 ? -20.147 7.779 20.535 1.00 86.62 193 LYS A O 1
ATOM 1482 N N . ARG A 1 194 ? -19.130 6.524 18.970 1.00 82.69 194 ARG A N 1
ATOM 1483 C CA . ARG A 1 194 ? -19.297 5.235 19.672 1.00 82.69 194 ARG A CA 1
ATOM 1484 C C . ARG A 1 194 ? -18.056 4.823 20.469 1.00 82.69 194 ARG A C 1
ATOM 1486 O O . ARG A 1 194 ? -18.155 3.932 21.307 1.00 82.69 194 ARG A O 1
ATOM 1493 N N . ARG A 1 195 ? -16.886 5.409 20.187 1.00 88.00 195 ARG A N 1
ATOM 1494 C CA . ARG A 1 195 ? -15.609 4.987 20.776 1.00 88.00 195 ARG A CA 1
ATOM 1495 C C . ARG A 1 195 ? -14.579 6.111 20.746 1.00 88.00 195 ARG A C 1
ATOM 1497 O O . ARG A 1 195 ? -14.465 6.813 19.749 1.00 88.00 195 ARG A O 1
ATOM 1504 N N . VAL A 1 196 ? -13.800 6.214 21.819 1.00 90.56 196 VAL A N 1
ATOM 1505 C CA . VAL A 1 196 ? -12.624 7.089 21.898 1.00 90.56 196 VAL A CA 1
ATOM 1506 C C . VAL A 1 196 ? -11.413 6.350 21.334 1.00 90.56 196 VAL A C 1
ATOM 1508 O O . VAL A 1 196 ? -11.216 5.169 21.636 1.00 90.56 196 VAL A O 1
ATOM 1511 N N . TYR A 1 197 ? -10.618 7.045 20.526 1.00 93.56 197 TYR A N 1
ATOM 1512 C CA . TYR A 1 197 ? -9.380 6.530 19.951 1.00 93.56 197 TYR A CA 1
ATOM 1513 C C . TYR A 1 197 ? -8.198 7.401 20.372 1.00 93.56 197 TYR A C 1
ATOM 1515 O O . TYR A 1 197 ? -8.368 8.592 20.622 1.00 93.56 197 TYR A O 1
ATOM 1523 N N . ASP A 1 198 ? -7.011 6.806 20.432 1.00 93.06 198 ASP A N 1
ATOM 1524 C CA . ASP A 1 198 ? -5.753 7.534 20.557 1.00 93.06 198 ASP A CA 1
ATOM 1525 C C . ASP A 1 198 ? -5.282 8.014 19.168 1.00 93.06 198 ASP A C 1
ATOM 1527 O O . ASP A 1 198 ? -4.946 7.183 18.311 1.00 93.06 198 ASP A O 1
ATOM 1531 N N . PRO A 1 199 ? -5.227 9.338 18.925 1.00 92.56 199 PRO A N 1
ATOM 1532 C CA . PRO A 1 199 ? -4.829 9.905 17.642 1.00 92.56 199 PRO A CA 1
ATOM 1533 C C . PRO A 1 199 ? -3.344 9.701 17.301 1.00 92.56 199 PRO A C 1
ATOM 1535 O O . PRO A 1 199 ? -2.928 9.991 16.180 1.00 92.56 199 PRO A O 1
ATOM 1538 N N . THR A 1 200 ? -2.529 9.233 18.246 1.00 93.06 200 THR A N 1
ATOM 1539 C CA . THR A 1 200 ? -1.088 9.004 18.054 1.00 93.06 200 THR A CA 1
ATOM 1540 C C . THR A 1 200 ? -0.747 7.551 17.718 1.00 93.06 200 THR A C 1
ATOM 1542 O O . THR A 1 200 ? 0.367 7.270 17.278 1.00 93.06 200 THR A O 1
ATOM 1545 N N . SER A 1 201 ? -1.702 6.630 17.885 1.00 93.38 201 SER A N 1
ATOM 1546 C CA . SER A 1 201 ? -1.486 5.188 17.746 1.00 93.38 201 SER A CA 1
ATOM 1547 C C . SER A 1 201 ? -1.947 4.655 16.386 1.00 93.38 201 SER A C 1
ATOM 1549 O O . SER A 1 201 ? -3.091 4.859 15.964 1.00 93.38 201 SER A O 1
ATOM 1551 N N . VAL A 1 202 ? -1.072 3.889 15.724 1.00 94.31 202 VAL A N 1
ATOM 1552 C CA . VAL A 1 202 ? -1.407 3.164 14.482 1.00 94.31 202 VAL A CA 1
ATOM 1553 C C . VAL A 1 202 ? -2.398 2.040 14.764 1.00 94.31 202 VAL A C 1
ATOM 1555 O O . VAL A 1 202 ? -3.306 1.796 13.968 1.00 94.31 202 VAL A O 1
ATOM 1558 N N . ARG A 1 203 ? -2.274 1.361 15.909 1.00 93.19 203 ARG A N 1
ATOM 1559 C CA . ARG A 1 203 ? -3.241 0.341 16.330 1.00 93.19 203 ARG A CA 1
ATOM 1560 C C . ARG A 1 203 ? -4.654 0.917 16.411 1.00 93.19 203 ARG A C 1
ATOM 1562 O O . ARG A 1 203 ? -5.601 0.272 15.953 1.00 93.19 203 ARG A O 1
ATOM 1569 N N . ASP A 1 204 ? -4.805 2.103 16.988 1.00 93.38 204 ASP A N 1
ATOM 1570 C CA . ASP A 1 204 ? -6.113 2.733 17.141 1.00 93.38 204 ASP A CA 1
ATOM 1571 C C . ASP A 1 204 ? -6.680 3.245 15.812 1.00 93.38 204 ASP A C 1
ATOM 1573 O O . ASP A 1 204 ? -7.883 3.090 15.579 1.00 93.38 204 ASP A O 1
ATOM 1577 N N . LEU A 1 205 ? -5.823 3.712 14.896 1.00 94.81 205 LEU A N 1
ATOM 1578 C CA . LEU A 1 205 ? -6.203 3.969 13.505 1.00 94.81 205 LEU A CA 1
ATOM 1579 C C . LEU A 1 205 ? -6.735 2.694 12.825 1.00 94.81 205 LEU A C 1
ATOM 1581 O O . LEU A 1 205 ? -7.847 2.701 12.299 1.00 94.81 205 LEU A O 1
ATOM 1585 N N . LEU A 1 206 ? -6.011 1.570 12.908 1.00 94.88 206 LEU A N 1
ATOM 1586 C CA . LEU A 1 206 ? -6.458 0.282 12.352 1.00 94.88 206 LEU A CA 1
ATOM 1587 C C . LEU A 1 206 ? -7.793 -0.170 12.957 1.00 94.88 206 LEU A C 1
ATOM 1589 O O . LEU A 1 206 ? -8.660 -0.697 12.259 1.00 94.88 206 LEU A O 1
ATOM 1593 N N . ARG A 1 207 ? -7.981 0.034 14.266 1.00 94.06 207 ARG A N 1
ATOM 1594 C CA . ARG A 1 207 ? -9.238 -0.271 14.961 1.00 94.06 207 ARG A CA 1
ATOM 1595 C C . ARG A 1 207 ? -10.394 0.577 14.439 1.00 94.06 207 ARG A C 1
ATOM 1597 O O . ARG A 1 207 ? -11.489 0.054 14.247 1.00 94.06 207 ARG A O 1
ATOM 1604 N N . MET A 1 208 ? -10.164 1.863 14.192 1.00 93.69 208 MET A N 1
ATOM 1605 C CA . MET A 1 208 ? -11.168 2.736 13.594 1.00 93.69 208 MET A CA 1
ATOM 1606 C C . MET A 1 208 ? -11.506 2.305 12.162 1.00 93.69 208 MET A C 1
ATOM 1608 O O . MET A 1 208 ? -12.690 2.188 11.847 1.00 93.69 208 MET A O 1
ATOM 1612 N N . MET A 1 209 ? -10.503 2.029 11.320 1.00 93.38 209 MET A N 1
ATOM 1613 C CA . MET A 1 209 ? -10.708 1.568 9.938 1.00 93.38 209 MET A CA 1
ATOM 1614 C C . MET A 1 209 ? -11.583 0.310 9.901 1.00 93.38 209 MET A C 1
ATOM 1616 O O . MET A 1 209 ? -12.595 0.277 9.203 1.00 93.38 209 MET A O 1
ATOM 1620 N N . ARG A 1 210 ? -11.258 -0.684 10.735 1.00 94.44 210 ARG A N 1
ATOM 1621 C CA . ARG A 1 210 ? -12.036 -1.920 10.904 1.00 94.44 210 ARG A CA 1
ATOM 1622 C C . ARG A 1 210 ? -13.483 -1.649 11.328 1.00 94.44 210 ARG A C 1
ATOM 1624 O O . ARG A 1 210 ? -14.412 -2.158 10.709 1.00 94.44 210 ARG A O 1
ATOM 1631 N N . ASN A 1 211 ? -13.699 -0.797 12.335 1.00 92.62 211 ASN A N 1
ATOM 1632 C CA . ASN A 1 211 ? -15.049 -0.435 12.788 1.00 92.62 211 ASN A CA 1
ATOM 1633 C C . ASN A 1 211 ? -15.868 0.252 11.685 1.00 92.62 211 ASN A C 1
ATOM 1635 O O . ASN A 1 211 ? -17.073 0.037 11.580 1.00 92.62 211 ASN A O 1
ATOM 1639 N N . LYS A 1 212 ? -15.230 1.103 10.877 1.00 89.19 212 LYS A N 1
ATOM 1640 C CA . LYS A 1 212 ? -15.898 1.816 9.782 1.00 89.19 212 LYS A CA 1
ATOM 1641 C C . LYS A 1 212 ? -16.207 0.905 8.603 1.00 89.19 212 LYS A C 1
ATOM 1643 O O . LYS A 1 212 ? -17.248 1.088 7.988 1.00 89.19 212 LYS A O 1
ATOM 1648 N N . TYR A 1 213 ? -15.363 -0.088 8.350 1.00 90.19 213 TYR A N 1
ATOM 1649 C CA . TYR A 1 213 ? -15.623 -1.117 7.354 1.00 90.19 213 TYR A CA 1
ATOM 1650 C C . TYR A 1 213 ? -16.803 -2.024 7.742 1.00 90.19 213 TYR A C 1
ATOM 1652 O O . TYR A 1 213 ? -17.719 -2.202 6.949 1.00 90.19 213 TYR A O 1
ATOM 1660 N N . HIS A 1 214 ? -16.853 -2.534 8.979 1.00 89.75 214 HIS A N 1
ATOM 1661 C CA . HIS A 1 214 ? -17.962 -3.400 9.418 1.00 89.75 214 HIS A CA 1
ATOM 1662 C C . HIS A 1 214 ? -19.320 -2.697 9.472 1.00 89.75 214 HIS A C 1
ATOM 1664 O O . HIS A 1 214 ? -20.345 -3.325 9.232 1.00 89.75 214 HIS A O 1
ATOM 1670 N N . HIS A 1 215 ? -19.330 -1.405 9.797 1.00 87.25 215 HIS A N 1
ATOM 1671 C CA . HIS A 1 215 ? -20.547 -0.596 9.866 1.00 87.25 215 HIS A CA 1
ATOM 1672 C C . HIS A 1 215 ? -20.670 0.345 8.667 1.00 87.25 215 HIS A C 1
ATOM 1674 O O . HIS A 1 215 ? -21.237 1.431 8.794 1.00 87.25 215 HIS A O 1
ATOM 1680 N N . PHE A 1 216 ? -20.108 -0.042 7.519 1.00 84.69 216 PHE A N 1
ATOM 1681 C CA . PHE A 1 216 ? -20.091 0.799 6.329 1.00 84.69 216 PHE A CA 1
ATOM 1682 C C . PHE A 1 216 ? -21.510 1.157 5.858 1.00 84.69 216 PHE A C 1
ATOM 1684 O O . PHE A 1 216 ? -21.794 2.320 5.571 1.00 84.69 216 PHE A O 1
ATOM 1691 N N . ASP A 1 217 ? -22.427 0.189 5.887 1.00 82.88 217 ASP A N 1
ATOM 1692 C CA . ASP A 1 217 ? -23.823 0.378 5.477 1.00 82.88 217 ASP A CA 1
ATOM 1693 C C . ASP A 1 217 ? -24.632 1.269 6.436 1.00 82.88 217 ASP A C 1
ATOM 1695 O O . ASP A 1 217 ? -25.638 1.854 6.041 1.00 82.88 217 ASP A O 1
ATOM 1699 N N . GLU A 1 218 ? -24.180 1.426 7.686 1.00 85.50 218 GLU A N 1
ATOM 1700 C CA . GLU A 1 218 ? -24.797 2.317 8.681 1.00 85.50 218 GLU A CA 1
ATOM 1701 C C . GLU A 1 218 ? -24.327 3.778 8.543 1.00 85.50 218 GLU A C 1
ATOM 1703 O O . GLU A 1 218 ? -24.769 4.651 9.301 1.00 85.50 218 GLU A O 1
ATOM 1708 N N . LEU A 1 219 ? -23.392 4.069 7.630 1.00 83.38 219 LEU A N 1
ATOM 1709 C CA . LEU A 1 219 ? -22.858 5.417 7.469 1.00 83.38 219 LEU A CA 1
ATOM 1710 C C . LEU A 1 219 ? -23.889 6.354 6.819 1.00 83.38 219 LEU A C 1
ATOM 1712 O O . LEU A 1 219 ? -24.506 5.994 5.814 1.00 83.38 219 LEU A O 1
ATOM 1716 N N . PRO A 1 220 ? -24.037 7.593 7.333 1.00 85.88 220 PRO A N 1
ATOM 1717 C CA . PRO A 1 220 ? -24.866 8.604 6.689 1.00 85.88 220 PRO A CA 1
ATOM 1718 C C . PRO A 1 220 ? -24.435 8.848 5.232 1.00 85.88 220 PRO A C 1
ATOM 1720 O O . PRO A 1 220 ? -23.228 8.844 4.964 1.00 85.88 220 PRO A O 1
ATOM 1723 N N . PRO A 1 221 ? -25.374 9.134 4.308 1.00 83.12 221 PRO A N 1
ATOM 1724 C CA . PRO A 1 221 ? -25.063 9.381 2.897 1.00 83.12 221 PRO A CA 1
ATOM 1725 C C . PRO A 1 221 ? -24.001 10.469 2.689 1.00 83.12 221 PRO A C 1
ATOM 1727 O O . PRO A 1 221 ? -23.076 10.271 1.914 1.00 83.12 221 PRO A O 1
ATOM 1730 N N . GLU A 1 222 ? -24.066 11.555 3.463 1.00 82.31 222 GLU A N 1
ATOM 1731 C CA . GLU A 1 222 ? -23.096 12.663 3.430 1.00 82.31 222 GLU A CA 1
ATOM 1732 C C . GLU A 1 222 ? -21.663 12.203 3.747 1.00 82.31 222 GLU A C 1
ATOM 1734 O O . GLU A 1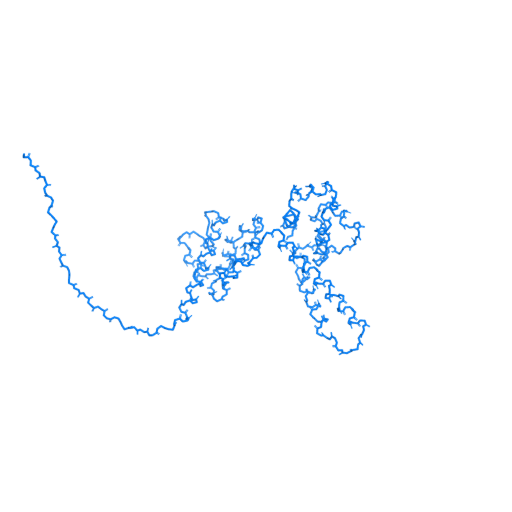 222 ? -20.690 12.652 3.142 1.00 82.31 222 GLU A O 1
ATOM 1739 N N . VAL A 1 223 ? -21.519 11.272 4.697 1.00 82.12 223 VAL A N 1
ATOM 1740 C CA . VAL A 1 223 ? -20.212 10.720 5.073 1.00 82.12 223 VAL A CA 1
ATOM 1741 C C . VAL A 1 223 ? -19.722 9.766 3.987 1.00 82.12 223 VAL A C 1
ATOM 1743 O O . VAL A 1 223 ? -18.550 9.813 3.627 1.00 82.12 223 VAL A O 1
ATOM 1746 N N . ARG A 1 224 ? -20.603 8.946 3.406 1.00 82.00 224 ARG A N 1
ATOM 1747 C CA . ARG A 1 224 ? -20.249 8.079 2.269 1.00 82.00 224 ARG A CA 1
ATOM 1748 C C . ARG A 1 224 ? -19.794 8.886 1.053 1.00 82.00 224 ARG A C 1
ATOM 1750 O O . ARG A 1 224 ? -18.790 8.541 0.438 1.00 82.00 224 ARG A O 1
ATOM 1757 N N . GLU A 1 225 ? -20.477 9.986 0.757 1.00 80.88 225 GLU A N 1
ATOM 1758 C CA . GLU A 1 225 ? -20.107 10.891 -0.329 1.00 80.88 225 GLU A CA 1
ATOM 1759 C C . GLU A 1 225 ? -18.738 11.539 -0.077 1.00 80.88 225 GLU A C 1
ATOM 1761 O O . GLU A 1 225 ? -17.890 11.537 -0.967 1.00 80.88 225 GLU A O 1
ATOM 1766 N N . SER A 1 226 ? -18.458 11.981 1.158 1.00 75.62 226 SER A N 1
ATOM 1767 C CA . SER A 1 226 ? -17.135 12.522 1.525 1.00 75.62 226 SER A CA 1
ATOM 1768 C C . SER A 1 226 ? -15.988 11.512 1.382 1.00 75.62 226 SER A C 1
ATOM 1770 O O . SER A 1 226 ? -14.852 11.892 1.100 1.00 75.62 226 SER A O 1
ATOM 1772 N N . LEU A 1 227 ? -16.283 10.214 1.508 1.00 74.25 227 LEU A N 1
ATOM 1773 C CA . LEU A 1 227 ? -15.322 9.133 1.282 1.00 74.25 227 LEU A CA 1
ATOM 1774 C C . LEU A 1 227 ? -15.112 8.826 -0.217 1.00 74.25 227 LEU A C 1
ATOM 1776 O O . LEU A 1 227 ? -14.259 8.007 -0.554 1.00 74.25 227 LEU A O 1
ATOM 1780 N N . GLY A 1 228 ? -15.850 9.489 -1.117 1.00 67.00 228 GLY A N 1
ATOM 1781 C CA . GLY A 1 228 ? -15.767 9.305 -2.569 1.00 67.00 228 GLY A CA 1
ATOM 1782 C C . GLY A 1 228 ? -16.424 8.015 -3.064 1.00 67.00 228 GLY A C 1
ATOM 1783 O O . GLY A 1 228 ? -15.987 7.453 -4.066 1.00 67.00 228 GLY A O 1
ATOM 1784 N N . LEU A 1 229 ? -17.429 7.513 -2.341 1.00 65.31 229 LEU A N 1
ATOM 1785 C CA . LEU A 1 229 ? -17.986 6.175 -2.532 1.00 65.31 229 LEU A CA 1
ATOM 1786 C C . LEU A 1 229 ? -19.320 6.207 -3.281 1.00 65.31 229 LEU A C 1
ATOM 1788 O O . LEU A 1 229 ? -20.341 6.582 -2.705 1.00 65.31 229 LEU A O 1
ATOM 1792 N N . THR A 1 230 ? -19.322 5.753 -4.537 1.00 56.34 230 THR A N 1
ATOM 1793 C CA . THR A 1 230 ? -20.555 5.519 -5.304 1.00 56.34 230 THR A CA 1
ATOM 1794 C C . THR A 1 230 ? -21.049 4.073 -5.209 1.00 56.34 230 THR A C 1
ATOM 1796 O O . THR A 1 230 ? -22.253 3.902 -5.051 1.00 56.34 230 THR A O 1
ATOM 1799 N N . GLU A 1 231 ? -20.185 3.041 -5.220 1.00 58.69 231 GLU A N 1
ATOM 1800 C CA . GLU A 1 231 ? -20.650 1.631 -5.272 1.00 58.69 231 GLU A CA 1
ATOM 1801 C C . GLU A 1 231 ? -19.810 0.604 -4.461 1.00 58.69 231 GLU A C 1
ATOM 1803 O O . GLU A 1 231 ? -20.416 -0.260 -3.831 1.00 58.69 231 GLU A O 1
ATOM 1808 N N . ASP A 1 232 ? -18.474 0.731 -4.340 1.00 68.62 232 ASP A N 1
ATOM 1809 C CA . ASP A 1 232 ? -17.611 -0.256 -3.638 1.00 68.62 232 ASP A CA 1
ATOM 1810 C C . ASP A 1 232 ? -17.002 0.254 -2.316 1.00 68.62 232 ASP A C 1
ATOM 1812 O O . ASP A 1 232 ? -15.985 0.955 -2.298 1.00 68.62 232 ASP A O 1
ATOM 1816 N N . GLY A 1 233 ? -17.593 -0.145 -1.182 1.00 76.88 233 GLY A N 1
ATOM 1817 C CA . GLY A 1 233 ? -17.203 0.309 0.163 1.00 76.88 233 GLY A CA 1
ATOM 1818 C C . GLY A 1 233 ? -15.743 0.035 0.546 1.00 76.88 233 GLY A C 1
ATOM 1819 O O . GLY A 1 233 ? -15.087 0.906 1.118 1.00 76.88 233 GLY A O 1
ATOM 1820 N N . ALA A 1 234 ? -15.203 -1.143 0.211 1.00 86.38 234 ALA A N 1
ATOM 1821 C CA . ALA A 1 234 ? -13.826 -1.507 0.556 1.00 86.38 234 ALA A CA 1
ATOM 1822 C C . ALA A 1 234 ? -12.789 -0.704 -0.242 1.00 86.38 234 ALA A C 1
ATOM 1824 O O . ALA A 1 234 ? -11.835 -0.181 0.336 1.00 86.38 234 ALA A O 1
ATOM 1825 N N . GLU A 1 235 ? -12.983 -0.578 -1.558 1.00 86.75 235 GLU A N 1
ATOM 1826 C CA . GLU A 1 235 ? -12.060 0.140 -2.444 1.00 86.75 235 GLU A CA 1
ATOM 1827 C C . GLU A 1 235 ? -11.983 1.623 -2.097 1.00 86.75 235 GLU A C 1
ATOM 1829 O O . GLU A 1 235 ? -10.889 2.161 -1.911 1.00 86.75 235 GLU A O 1
ATOM 1834 N N . GLY A 1 236 ? -13.125 2.299 -1.936 1.00 86.44 236 GLY A N 1
ATOM 1835 C CA . GLY A 1 236 ? -13.074 3.724 -1.616 1.00 86.44 236 GLY A CA 1
ATOM 1836 C C . GLY A 1 236 ? -12.562 4.002 -0.205 1.00 86.44 236 GLY A C 1
ATOM 1837 O O . GLY A 1 236 ? -11.872 5.000 -0.028 1.00 86.44 236 GLY A O 1
ATOM 1838 N N . LEU A 1 237 ? -12.771 3.113 0.779 1.00 88.75 237 LEU A N 1
ATOM 1839 C CA . LEU A 1 237 ? -12.104 3.244 2.082 1.00 88.75 237 LEU A CA 1
ATOM 1840 C C . LEU A 1 237 ? -10.583 3.116 1.944 1.00 88.75 237 LEU A C 1
ATOM 1842 O O . LEU A 1 237 ? -9.854 3.978 2.433 1.00 88.75 237 LEU A O 1
ATOM 1846 N N . ILE A 1 238 ? -10.090 2.084 1.253 1.00 90.75 238 ILE A N 1
ATOM 1847 C CA . ILE A 1 238 ? -8.649 1.900 1.025 1.00 90.75 238 ILE A CA 1
ATOM 1848 C C . ILE A 1 238 ? -8.049 3.109 0.312 1.00 90.75 238 ILE A C 1
ATOM 1850 O O . ILE A 1 238 ? -7.011 3.621 0.728 1.00 90.75 238 ILE A O 1
ATOM 1854 N N . HIS A 1 239 ? -8.721 3.606 -0.718 1.00 87.88 239 HIS A N 1
ATOM 1855 C CA . HIS A 1 239 ? -8.292 4.781 -1.455 1.00 87.88 239 HIS A CA 1
ATOM 1856 C C . HIS A 1 239 ? -8.327 6.061 -0.602 1.00 87.88 239 HIS A C 1
ATOM 1858 O O . HIS A 1 239 ? -7.401 6.872 -0.654 1.00 87.88 239 HIS A O 1
ATOM 1864 N N . TYR A 1 240 ? -9.364 6.237 0.218 1.00 89.31 240 TYR A N 1
ATOM 1865 C CA . TYR A 1 240 ? -9.506 7.369 1.130 1.00 89.31 240 TYR A CA 1
ATOM 1866 C C . TYR A 1 240 ? -8.369 7.429 2.152 1.00 89.31 240 TYR A C 1
ATOM 1868 O O . TYR A 1 240 ? -7.763 8.490 2.335 1.00 89.31 240 TYR A O 1
ATOM 1876 N N . PHE A 1 241 ? -8.076 6.294 2.794 1.00 90.62 241 PHE A N 1
ATOM 1877 C CA . PHE A 1 241 ? -7.019 6.184 3.793 1.00 90.62 241 PHE A CA 1
ATOM 1878 C C . PHE A 1 241 ? -5.627 6.243 3.160 1.00 90.62 241 PHE A C 1
ATOM 1880 O O . PHE A 1 241 ? -4.790 6.981 3.662 1.00 90.62 241 PHE A O 1
ATOM 1887 N N . GLY A 1 242 ? -5.396 5.567 2.031 1.00 89.44 242 GLY A N 1
ATOM 1888 C CA . GLY A 1 242 ? -4.091 5.549 1.354 1.00 89.44 242 GLY A CA 1
ATOM 1889 C C . GLY A 1 242 ? -3.674 6.884 0.724 1.00 89.44 242 GLY A C 1
ATOM 1890 O O . GLY A 1 242 ? -2.512 7.075 0.391 1.00 89.44 242 GLY A O 1
ATOM 1891 N N . ARG A 1 243 ? -4.601 7.837 0.552 1.00 87.69 243 ARG A N 1
ATOM 1892 C CA . ARG A 1 243 ? -4.255 9.229 0.201 1.00 87.69 243 ARG A CA 1
ATOM 1893 C C . ARG A 1 243 ? -3.809 10.065 1.404 1.00 87.69 243 ARG A C 1
ATOM 1895 O O . ARG A 1 243 ? -3.281 11.156 1.212 1.00 87.69 243 ARG A O 1
ATOM 1902 N N . ARG A 1 244 ? -4.094 9.606 2.623 1.00 89.12 244 ARG A N 1
ATOM 1903 C CA . ARG A 1 244 ? -3.940 10.362 3.877 1.00 89.12 244 ARG A CA 1
ATOM 1904 C C . ARG A 1 244 ? -2.849 9.804 4.793 1.00 89.12 244 ARG A C 1
ATOM 1906 O O . ARG A 1 244 ? -2.384 10.543 5.663 1.00 89.12 244 ARG A O 1
ATOM 1913 N N . PHE A 1 245 ? -2.478 8.540 4.603 1.00 89.62 245 PHE A N 1
ATOM 1914 C CA . PHE A 1 245 ? -1.474 7.781 5.349 1.00 89.62 245 PHE A CA 1
ATOM 1915 C C . PHE A 1 245 ? -0.672 6.919 4.377 1.00 89.62 245 PHE A C 1
ATOM 1917 O O . PHE A 1 245 ? 0.541 6.749 4.625 1.00 89.62 245 PHE A O 1
#

Mean predicted aligned error: 11.1 Å

Solvent-accessible surface area (backbone atoms only — not comparable to full-atom values): 14330 Å² total; per-residue (Å²): 140,81,86,89,82,86,84,84,86,84,84,90,80,84,89,83,85,79,87,73,86,82,72,87,74,67,66,71,62,60,55,56,53,52,56,34,50,52,34,26,55,48,21,46,51,52,45,29,69,76,40,73,98,47,44,56,45,54,56,88,92,45,25,68,58,41,64,72,67,58,50,64,65,62,40,51,61,53,46,48,68,38,60,77,43,91,70,9,65,44,47,38,55,52,35,56,36,22,51,36,84,57,54,87,70,28,58,51,71,75,52,57,74,67,34,72,62,75,51,55,30,61,59,51,46,47,51,47,32,53,49,36,53,51,52,52,53,29,48,52,52,26,52,53,47,63,75,63,69,68,96,75,61,68,70,58,35,53,52,26,52,50,52,57,49,61,59,48,74,54,16,58,84,50,38,40,88,37,41,63,81,63,48,57,69,70,51,50,60,61,61,47,71,87,43,89,70,55,50,58,42,47,68,41,49,36,45,50,53,36,54,48,60,78,44,47,89,75,51,55,68,71,50,40,50,75,46,66,45,88,83,54,72,42,42,26,49,49,54,51,48,64,75,57,85

InterPro domains:
  IPR000719 Protein kinase domain [PS50011] (1-118)
  IPR010513 KEN domain [PF06479] (125-245)
  IPR010513 KEN domain [PS51392] (121-245)
  IPR011009 Protein kinase-like domain superfamily [SSF56112] (33-142)
  IPR038357 KEN domain superfamily [G3DSA:1.20.1440.180] (121-245)
  IPR045133 Serine/threonine-protein kinase/endoribonuclease IRE1/2-like [PTHR13954] (33-245)

Organism: NCBI:txid420281

Secondary structure (DSSP, 8-state):
-------PPP-PPPP-----------HHHHHHHHHHHHHHHHHHHHHHHHSTT--TT-STTTHHHHHHH--HHHHHHHHGGGGGSTTHHHHHHHHHHHT-SSGGGSPPHHHHTTSGGG--HHHHHHHHHHHHHHHHHHHHHHHHHHHT--S--HHHHHHHHHHHHHHHTTHHHHHTT-GGGGS-HHHHHHHHTS----TT-HHHHHHHHHHHHHTGGGS-HHHHHHTT-SS-HHHHHHHHHHTT-

Foldseek 3Di:
DDDDDDDDDDDDDDDDDDDDDDDDDPVVPVVLVVQLVVLQVVLQVLLCVQPPPAGLQGDPVRNVVCLVVVPVVSSCVSLVVLLVDQLSVQNSVQSCQSNPSPSVSRDGPVVSCVGPSNDALVVVLVVLLVLLVVLVVLVVLLVVCVVVDPPDDVPSVVVSCVSQCVQLVCLCVQQNQFVVVLDDPLLVVVLPPVHDFDRSGPSRVSVSSNVCLVCVVVDDPVNCVVLVDDDDSRRSSSSSSSVRD

Nearest PDB structures (foldseek):
  6w3k-assembly1_A-2  TM=8.976E-01  e=7.275E-10  Homo sapiens
  6hx1-assembly1_A  TM=8.466E-01  e=2.444E-10  Homo sapiens
  4z7h-assembly2_B  TM=8.795E-01  e=7.999E-10  Homo sapiens
  6xdd-assembly1_A  TM=8.529E-01  e=6.617E-10  Homo sapiens
  3sdj-assembly1_D  TM=8.289E-01  e=4.978E-10  Saccharomyces cerevisiae S288C

Radius of gyration: 28.25 Å; Cα contacts (8 Å, |Δi|>4): 204; chains: 1; bounding box: 60×48×116 Å